Protein AF-K6TQU5-F1 (afdb_monomer)

Structure (mmCIF, N/CA/C/O backbone):
data_AF-K6TQU5-F1
#
_entry.id   AF-K6TQU5-F1
#
loop_
_atom_site.group_PDB
_atom_site.id
_atom_site.type_symbol
_atom_site.label_atom_id
_atom_site.label_alt_id
_atom_site.label_comp_id
_atom_site.label_asym_id
_atom_site.label_entity_id
_atom_site.label_seq_id
_atom_site.pdbx_PDB_ins_code
_atom_site.Cartn_x
_atom_site.Cartn_y
_atom_site.Cartn_z
_atom_site.occupancy
_atom_site.B_iso_or_equiv
_atom_site.auth_seq_id
_atom_site.auth_comp_id
_atom_site.auth_asym_id
_atom_site.auth_atom_id
_atom_site.pdbx_PDB_model_num
ATOM 1 N N . MET A 1 1 ? 14.207 -22.741 67.360 1.00 35.81 1 MET A N 1
ATOM 2 C CA . MET A 1 1 ? 15.550 -22.147 67.184 1.00 35.81 1 MET A CA 1
ATOM 3 C C . MET A 1 1 ? 16.013 -22.361 65.755 1.00 35.81 1 MET A C 1
ATOM 5 O O . MET A 1 1 ? 15.675 -23.363 65.145 1.00 35.81 1 MET A O 1
ATOM 9 N N . LEU A 1 2 ? 16.717 -21.354 65.253 1.00 38.22 2 LEU A N 1
ATOM 10 C CA . LEU A 1 2 ? 17.234 -21.140 63.906 1.00 38.22 2 LEU A CA 1
ATOM 11 C C . LEU A 1 2 ? 18.063 -22.315 63.351 1.00 38.22 2 LEU A C 1
ATOM 13 O O . LEU A 1 2 ? 18.861 -22.885 64.091 1.00 38.22 2 LEU A O 1
ATOM 17 N N . LYS A 1 3 ? 17.995 -22.542 62.032 1.00 41.34 3 LYS A N 1
ATOM 18 C CA . LYS A 1 3 ? 19.181 -22.491 61.152 1.00 41.34 3 LYS A CA 1
ATOM 19 C C . LYS A 1 3 ? 18.768 -22.439 59.678 1.00 41.34 3 LYS A C 1
ATOM 21 O O . LYS A 1 3 ? 18.369 -23.431 59.083 1.00 41.34 3 LYS A O 1
ATOM 26 N N . LYS A 1 4 ? 18.897 -21.241 59.098 1.00 51.94 4 LYS A N 1
ATOM 27 C CA . LYS A 1 4 ? 19.097 -21.062 57.659 1.00 51.94 4 LYS A CA 1
ATOM 28 C C . LYS A 1 4 ? 20.462 -21.659 57.316 1.00 51.94 4 LYS A C 1
ATOM 30 O O . LYS A 1 4 ? 21.438 -21.305 57.973 1.00 51.94 4 LYS A O 1
ATOM 35 N N . VAL A 1 5 ? 20.540 -22.487 56.279 1.00 57.25 5 VAL A N 1
ATOM 36 C CA . VAL A 1 5 ? 21.792 -22.685 55.545 1.00 57.25 5 VAL A CA 1
ATOM 37 C C . VAL A 1 5 ? 21.513 -22.393 54.081 1.00 57.25 5 VAL A C 1
ATOM 39 O O . VAL A 1 5 ? 20.810 -23.117 53.385 1.00 57.25 5 VAL A O 1
ATOM 42 N N . LEU A 1 6 ? 22.045 -21.242 53.693 1.00 49.44 6 LEU A N 1
ATOM 43 C CA . LEU A 1 6 ? 22.300 -20.774 52.348 1.00 49.44 6 LEU A CA 1
ATOM 44 C C . LEU A 1 6 ? 23.280 -21.754 51.683 1.00 49.44 6 LEU A C 1
ATOM 46 O O . LEU A 1 6 ? 24.405 -21.881 52.160 1.00 49.44 6 LEU A O 1
ATOM 50 N N . PHE A 1 7 ? 22.885 -22.420 50.599 1.00 49.53 7 PHE A N 1
ATOM 51 C CA . PHE A 1 7 ? 23.847 -22.993 49.657 1.00 49.53 7 PHE A CA 1
ATOM 52 C C . PHE A 1 7 ? 23.614 -22.387 48.279 1.00 49.53 7 PHE A C 1
ATOM 54 O O . PHE A 1 7 ? 22.686 -22.724 47.549 1.00 49.53 7 PHE A O 1
ATOM 61 N N . LEU A 1 8 ? 24.481 -21.421 47.996 1.00 50.59 8 LEU A N 1
ATOM 62 C CA . LEU A 1 8 ? 24.786 -20.880 46.689 1.00 50.59 8 LEU A CA 1
ATOM 63 C C . LEU A 1 8 ? 25.532 -21.975 45.909 1.00 50.59 8 LEU A C 1
ATOM 65 O O . LEU A 1 8 ? 26.591 -22.423 46.341 1.00 50.59 8 LEU A O 1
ATOM 69 N N . GLY A 1 9 ? 24.976 -22.413 44.786 1.00 47.38 9 GLY A N 1
ATOM 70 C CA . GLY A 1 9 ? 25.606 -23.390 43.904 1.00 47.38 9 GLY A CA 1
ATOM 71 C C . GLY A 1 9 ? 25.019 -23.276 42.507 1.00 47.38 9 GLY A C 1
ATOM 72 O O . GLY A 1 9 ? 23.981 -23.857 42.217 1.00 47.38 9 GLY A O 1
ATOM 73 N N . ALA A 1 10 ? 25.662 -22.480 41.657 1.00 51.16 10 ALA A N 1
ATOM 74 C CA . ALA A 1 10 ? 25.353 -22.416 40.238 1.00 51.16 10 ALA A CA 1
ATOM 75 C C . ALA A 1 10 ? 25.964 -23.632 39.531 1.00 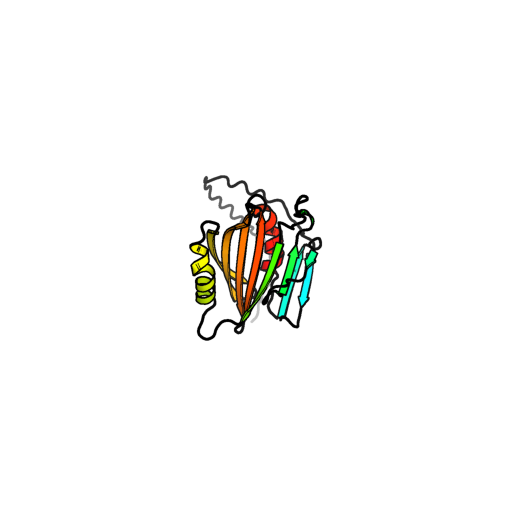51.16 10 ALA A C 1
ATOM 77 O O . ALA A 1 10 ? 27.185 -23.749 39.520 1.00 51.16 10 ALA A O 1
ATOM 78 N N . ILE A 1 11 ? 25.143 -24.484 38.906 1.00 53.56 11 ILE A N 1
ATOM 79 C CA . ILE A 1 11 ? 25.552 -25.364 37.801 1.00 53.56 11 ILE A CA 1
ATOM 80 C C . ILE A 1 11 ? 24.456 -25.346 36.726 1.00 53.56 11 ILE A C 1
ATOM 82 O O . ILE A 1 11 ? 23.277 -25.572 36.983 1.00 53.56 11 ILE A O 1
ATOM 86 N N . ILE A 1 12 ? 24.914 -25.025 35.520 1.00 53.88 12 ILE A N 1
ATOM 87 C CA . ILE A 1 12 ? 24.219 -24.918 34.239 1.00 53.88 12 ILE A CA 1
ATOM 88 C C . ILE A 1 12 ? 23.777 -26.302 33.749 1.00 53.88 12 ILE A C 1
ATOM 90 O O . ILE A 1 12 ? 24.582 -27.230 33.740 1.00 53.88 12 ILE A O 1
ATOM 94 N N . VAL A 1 13 ? 22.550 -26.410 33.229 1.00 47.44 13 VAL A N 1
ATOM 95 C CA . VAL A 1 13 ? 22.182 -27.469 32.278 1.00 47.44 13 VAL A CA 1
ATOM 96 C C . VAL A 1 13 ? 21.587 -26.814 31.039 1.00 47.44 13 VAL A C 1
ATOM 98 O O . VAL A 1 13 ? 20.473 -26.298 31.043 1.00 47.44 13 VAL A O 1
ATOM 101 N N . ILE A 1 14 ? 22.390 -26.821 29.980 1.00 46.16 14 ILE A N 1
ATOM 102 C CA . ILE A 1 14 ? 21.968 -26.597 28.603 1.00 46.16 14 ILE A CA 1
ATOM 103 C C . ILE A 1 14 ? 21.068 -27.772 28.217 1.00 46.16 14 ILE A C 1
ATOM 105 O O . ILE A 1 14 ? 21.505 -28.920 28.277 1.00 46.16 14 ILE A O 1
ATOM 109 N N . VAL A 1 15 ? 19.845 -27.493 27.770 1.00 55.34 15 VAL A N 1
ATOM 110 C CA . VAL A 1 15 ? 19.079 -28.452 26.970 1.00 55.34 15 VAL A CA 1
ATOM 111 C C . VAL A 1 15 ? 18.994 -27.886 25.563 1.00 55.34 15 VAL A C 1
ATOM 113 O O . VAL A 1 15 ? 18.251 -26.945 25.292 1.00 55.34 15 VAL A O 1
ATOM 116 N N . VAL A 1 16 ? 19.819 -28.441 24.678 1.00 54.78 16 VAL A N 1
ATOM 117 C CA . VAL A 1 16 ? 19.688 -28.255 23.236 1.00 54.78 16 VAL A CA 1
ATOM 118 C C . VAL A 1 16 ? 18.541 -29.157 22.799 1.00 54.78 16 VAL A C 1
ATOM 120 O O . VAL A 1 16 ? 18.676 -30.377 22.835 1.00 54.78 16 VAL A O 1
ATOM 123 N N . PHE A 1 17 ? 17.416 -28.584 22.380 1.00 44.06 17 PHE A N 1
ATOM 124 C CA . PHE A 1 17 ? 16.472 -29.333 21.559 1.00 44.06 17 PHE A CA 1
ATOM 125 C C . PHE A 1 17 ? 16.900 -29.178 20.101 1.00 44.06 17 PHE A C 1
ATOM 127 O O . PHE A 1 17 ? 16.501 -28.247 19.408 1.00 44.06 17 PHE A O 1
ATOM 134 N N . LEU A 1 18 ? 17.753 -30.100 19.648 1.00 51.78 18 LEU A N 1
ATOM 135 C CA . LEU A 1 18 ? 17.794 -30.466 18.238 1.00 51.78 18 LEU A CA 1
ATOM 136 C C . LEU A 1 18 ? 16.577 -31.356 17.981 1.00 51.78 18 LEU A C 1
ATOM 138 O O . LEU A 1 18 ? 16.639 -32.569 18.155 1.00 51.78 18 LEU A O 1
ATOM 142 N N . SER A 1 19 ? 15.473 -30.738 17.580 1.00 52.56 19 SER A N 1
ATOM 143 C CA . SER A 1 19 ? 14.359 -31.443 16.951 1.00 52.56 19 SER A CA 1
ATOM 144 C C . SER A 1 19 ? 14.373 -31.071 15.478 1.00 52.56 19 SER A C 1
ATOM 146 O O . SER A 1 19 ? 13.781 -30.077 15.064 1.00 52.56 19 SER A O 1
ATOM 148 N N . GLY A 1 20 ? 15.112 -31.855 14.697 1.00 50.59 20 GLY A N 1
ATOM 149 C CA . GLY A 1 20 ? 14.897 -31.912 13.263 1.00 50.59 20 GLY A CA 1
ATOM 150 C C . GLY A 1 20 ? 13.554 -32.582 12.991 1.00 50.59 20 GLY A C 1
ATOM 151 O O . GLY A 1 20 ? 13.353 -33.728 13.383 1.00 50.59 20 GLY A O 1
ATOM 152 N N . CYS A 1 21 ? 12.670 -31.881 12.289 1.00 47.97 21 CYS A N 1
ATOM 153 C CA . CYS A 1 21 ? 11.740 -32.529 11.377 1.00 47.97 21 CYS A CA 1
ATOM 154 C C . CYS A 1 21 ? 12.304 -32.327 9.973 1.00 47.97 21 CYS A C 1
ATOM 156 O O . CYS A 1 21 ? 12.434 -31.203 9.490 1.00 47.97 21 CYS A O 1
ATOM 158 N N . THR A 1 22 ? 12.706 -33.427 9.349 1.00 53.91 22 THR A N 1
ATOM 159 C CA . THR A 1 22 ? 12.940 -33.501 7.913 1.00 53.91 22 THR A CA 1
ATOM 160 C C . THR A 1 22 ? 11.581 -33.527 7.228 1.00 53.91 22 THR A C 1
ATOM 162 O O . THR A 1 22 ? 10.946 -34.576 7.215 1.00 53.91 22 THR A O 1
ATOM 165 N N . ASP A 1 23 ? 11.161 -32.410 6.641 1.00 40.53 23 ASP A N 1
ATOM 166 C CA . ASP A 1 23 ? 10.123 -32.427 5.614 1.00 40.53 23 ASP A CA 1
ATOM 167 C C . ASP A 1 23 ? 10.732 -31.994 4.287 1.00 40.53 23 ASP A C 1
ATOM 169 O O . ASP A 1 23 ? 11.144 -30.856 4.062 1.00 40.53 23 ASP A O 1
ATOM 173 N N . ASN A 1 24 ? 10.837 -32.989 3.414 1.00 52.19 24 ASN A N 1
ATOM 174 C CA . ASN A 1 24 ? 11.238 -32.853 2.034 1.00 52.19 24 ASN A CA 1
ATOM 175 C C . ASN A 1 24 ? 9.995 -32.402 1.252 1.00 52.19 24 ASN A C 1
ATOM 177 O O . ASN A 1 24 ? 9.212 -33.232 0.795 1.00 52.19 24 ASN A O 1
ATOM 181 N N . SER A 1 25 ? 9.785 -31.095 1.104 1.00 35.81 25 SER A N 1
ATOM 182 C CA . SER A 1 25 ? 8.774 -30.575 0.178 1.00 35.81 25 SER A CA 1
ATOM 183 C C . SER A 1 25 ? 9.146 -29.189 -0.344 1.00 35.81 25 SER A C 1
ATOM 185 O O . SER A 1 25 ? 9.103 -28.207 0.386 1.00 35.81 25 SER A O 1
ATOM 187 N N . ILE A 1 26 ? 9.464 -29.170 -1.643 1.00 35.47 26 ILE A N 1
ATOM 188 C CA . ILE A 1 26 ? 9.563 -28.026 -2.559 1.00 35.47 26 ILE A CA 1
ATOM 189 C C . ILE A 1 26 ? 10.583 -26.956 -2.142 1.00 35.47 26 ILE A C 1
ATOM 191 O O . ILE A 1 26 ? 10.320 -26.086 -1.317 1.00 35.47 26 ILE A O 1
ATOM 195 N N . GLN A 1 27 ? 11.740 -26.969 -2.817 1.00 37.53 27 GLN A N 1
ATOM 196 C CA . GLN A 1 27 ? 12.626 -25.809 -2.893 1.00 37.53 27 GLN A CA 1
ATOM 197 C C . GLN A 1 27 ? 11.873 -24.633 -3.528 1.00 37.53 27 GLN A C 1
ATOM 199 O O . GLN A 1 27 ? 11.872 -24.449 -4.742 1.00 37.53 27 GLN A O 1
ATOM 204 N N . ILE A 1 28 ? 11.248 -23.812 -2.692 1.00 37.59 28 ILE A N 1
ATOM 205 C CA . ILE A 1 28 ? 11.128 -22.391 -2.978 1.00 37.59 28 ILE A CA 1
ATOM 206 C C . ILE A 1 28 ? 12.507 -21.839 -2.642 1.00 37.59 28 ILE A C 1
ATOM 208 O O . ILE A 1 28 ? 12.899 -21.795 -1.475 1.00 37.59 28 ILE A O 1
ATOM 212 N N . SER A 1 29 ? 13.286 -21.497 -3.665 1.00 31.31 29 SER A N 1
ATOM 213 C CA . SER A 1 29 ? 14.504 -20.716 -3.491 1.00 31.31 29 SER A CA 1
ATOM 214 C C . SER A 1 29 ? 14.108 -19.372 -2.885 1.00 31.31 29 SER A C 1
ATOM 216 O O . SER A 1 29 ? 13.781 -18.421 -3.594 1.00 31.31 29 SER A O 1
ATOM 218 N N . ASN A 1 30 ? 14.103 -19.308 -1.557 1.00 37.16 30 ASN A N 1
ATOM 219 C CA . ASN A 1 30 ? 14.201 -18.059 -0.836 1.00 37.16 30 ASN A CA 1
ATOM 220 C C . ASN A 1 30 ? 15.591 -17.508 -1.154 1.00 37.16 30 ASN A C 1
ATOM 222 O O . ASN A 1 30 ? 16.552 -17.774 -0.435 1.00 37.16 30 ASN A O 1
ATOM 226 N N . GLU A 1 31 ? 15.708 -16.731 -2.230 1.00 35.62 31 GLU A N 1
ATOM 227 C CA . GLU A 1 31 ? 16.685 -15.650 -2.235 1.00 35.62 31 GLU A CA 1
ATOM 228 C C . GLU A 1 31 ? 16.263 -14.673 -1.134 1.00 35.62 31 GLU A C 1
ATOM 230 O O . GLU A 1 31 ? 15.631 -13.643 -1.357 1.00 35.62 31 GLU A O 1
ATOM 235 N N . SER A 1 32 ? 16.602 -15.026 0.104 1.00 38.66 32 SER A N 1
ATOM 236 C CA . SER A 1 32 ? 16.778 -14.066 1.173 1.00 38.66 32 SER A CA 1
ATOM 237 C C . SER A 1 32 ? 18.003 -13.241 0.800 1.00 38.66 32 SER A C 1
ATOM 239 O O . SER A 1 32 ? 19.120 -13.509 1.246 1.00 38.66 32 SER A O 1
ATOM 241 N N . THR A 1 33 ? 17.821 -12.238 -0.058 1.00 38.53 33 THR A N 1
ATOM 242 C CA . THR A 1 33 ? 18.760 -11.124 -0.085 1.00 38.53 33 THR A CA 1
ATOM 243 C C . THR A 1 33 ? 18.768 -10.570 1.333 1.00 38.53 33 THR A C 1
ATOM 245 O O . THR A 1 33 ? 17.751 -10.052 1.797 1.00 38.53 33 THR A O 1
ATOM 248 N N . ASN A 1 34 ? 19.878 -10.754 2.045 1.00 40.66 34 ASN A N 1
ATOM 249 C C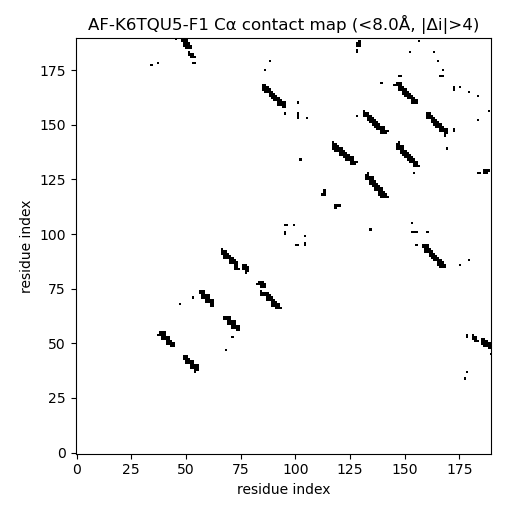A . ASN A 1 34 ? 20.135 -10.154 3.347 1.00 40.66 34 ASN A CA 1
ATOM 250 C C . ASN A 1 34 ? 20.024 -8.622 3.225 1.00 40.66 34 ASN A C 1
ATOM 252 O O . ASN A 1 34 ? 21.020 -7.936 3.030 1.00 40.66 34 ASN A O 1
ATOM 256 N N . LEU A 1 35 ? 18.813 -8.070 3.325 1.00 49.56 35 LEU A N 1
ATOM 257 C CA . LEU A 1 35 ? 18.571 -6.636 3.486 1.00 49.56 35 LEU A CA 1
ATOM 258 C C . LEU A 1 35 ? 18.693 -6.296 4.971 1.00 49.56 35 LEU A C 1
ATOM 260 O O . LEU A 1 35 ? 17.752 -5.851 5.623 1.00 49.56 35 LEU A O 1
ATOM 264 N N . THR A 1 36 ? 19.867 -6.559 5.534 1.00 50.41 36 THR A N 1
ATOM 265 C CA . THR A 1 36 ? 20.225 -6.051 6.853 1.00 50.41 36 THR A CA 1
ATOM 266 C C . THR A 1 36 ? 20.504 -4.557 6.701 1.00 50.41 36 THR A C 1
ATOM 268 O O . THR A 1 36 ? 21.5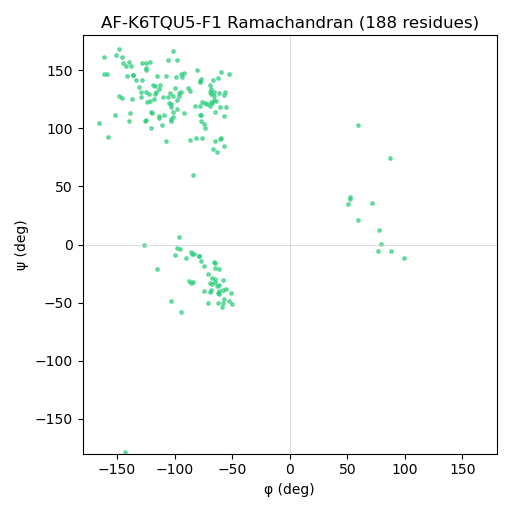75 -4.170 6.241 1.00 50.41 36 THR A O 1
ATOM 271 N N . ASN A 1 37 ? 19.503 -3.757 7.086 1.00 73.94 37 ASN A N 1
ATOM 272 C CA . ASN A 1 37 ? 19.467 -2.292 7.200 1.00 73.94 37 ASN A CA 1
ATOM 273 C C . ASN A 1 37 ? 19.090 -1.524 5.919 1.00 73.94 37 ASN A C 1
ATOM 275 O O . ASN A 1 37 ? 19.916 -0.847 5.314 1.00 73.94 37 ASN A O 1
ATOM 279 N N . ILE A 1 38 ? 17.802 -1.555 5.547 1.00 91.00 38 ILE A N 1
ATOM 280 C CA . ILE A 1 38 ? 17.231 -0.496 4.698 1.00 91.00 38 ILE A CA 1
ATOM 281 C C . ILE A 1 38 ? 17.282 0.804 5.510 1.00 91.00 38 ILE A C 1
ATOM 283 O O . ILE A 1 38 ? 16.598 0.912 6.526 1.00 91.00 38 ILE A O 1
ATOM 287 N N . THR A 1 39 ? 18.085 1.783 5.087 1.00 95.88 39 THR A N 1
ATOM 288 C CA . THR A 1 39 ? 18.072 3.116 5.702 1.00 95.88 39 THR A CA 1
ATOM 289 C C . THR A 1 39 ? 16.757 3.810 5.378 1.00 95.88 39 THR A C 1
ATOM 291 O O . THR A 1 39 ? 16.303 3.797 4.230 1.00 95.88 39 THR A O 1
ATOM 294 N N . THR A 1 40 ? 16.131 4.411 6.386 1.00 97.81 40 THR A N 1
ATOM 295 C CA . THR A 1 40 ? 14.790 4.983 6.257 1.00 97.81 40 THR A CA 1
ATOM 296 C C . THR A 1 40 ? 14.737 6.442 6.666 1.00 97.81 40 THR A C 1
ATOM 298 O O . THR A 1 40 ? 15.423 6.858 7.597 1.00 97.81 40 THR A O 1
ATOM 301 N N . LYS A 1 41 ? 13.821 7.182 6.047 1.00 97.50 41 LYS A N 1
ATOM 302 C CA . LYS A 1 41 ? 13.318 8.468 6.535 1.00 97.50 41 LYS A CA 1
ATOM 303 C C . LYS A 1 41 ? 11.914 8.289 7.100 1.00 97.50 41 LYS A C 1
ATOM 305 O O . LYS A 1 41 ? 11.212 7.349 6.736 1.00 97.50 41 LYS A O 1
ATOM 310 N N . THR A 1 42 ? 11.494 9.210 7.960 1.00 98.06 42 THR A N 1
ATOM 311 C CA . THR A 1 42 ? 10.138 9.226 8.517 1.00 98.06 42 THR A CA 1
ATOM 312 C C . THR A 1 42 ? 9.292 10.269 7.801 1.00 98.06 42 THR A C 1
ATOM 314 O O . THR A 1 42 ? 9.675 11.433 7.688 1.00 98.06 42 THR A O 1
ATOM 317 N N . TYR A 1 43 ? 8.127 9.850 7.324 1.00 97.75 43 TYR A N 1
ATOM 318 C CA . TYR A 1 43 ? 7.026 10.734 6.983 1.00 97.75 43 TYR A CA 1
ATOM 319 C C . TYR A 1 43 ? 6.167 10.945 8.232 1.00 97.75 43 TYR A C 1
ATOM 321 O O . TYR A 1 43 ? 5.834 9.992 8.942 1.00 97.75 43 TYR A O 1
ATOM 329 N N . SER A 1 44 ? 5.795 12.190 8.506 1.00 96.56 44 SER A N 1
ATOM 330 C CA . SER A 1 44 ? 4.855 12.531 9.572 1.00 96.56 44 SER A CA 1
ATOM 331 C C . SER A 1 44 ? 4.026 13.721 9.127 1.00 96.56 44 SER A C 1
ATOM 333 O O . SER A 1 44 ? 4.580 14.756 8.759 1.00 96.56 44 SER A O 1
ATOM 335 N N . ASN A 1 45 ? 2.707 13.580 9.173 1.00 92.75 45 ASN A N 1
ATOM 336 C CA . ASN A 1 45 ? 1.783 14.660 8.870 1.00 92.75 45 ASN A CA 1
ATOM 337 C C . ASN A 1 45 ? 0.624 14.618 9.872 1.00 92.75 45 ASN A C 1
ATOM 339 O O . ASN A 1 45 ? -0.242 13.743 9.808 1.00 92.75 45 ASN A O 1
ATOM 343 N N . ALA A 1 46 ? 0.647 15.569 10.807 1.00 88.81 46 ALA A N 1
ATOM 344 C CA . ALA A 1 46 ? -0.320 15.660 11.896 1.00 88.81 46 ALA A CA 1
ATOM 345 C C . ALA A 1 46 ? -1.726 16.040 11.401 1.00 88.81 46 ALA A C 1
ATOM 347 O O . ALA A 1 46 ? -2.707 15.530 11.929 1.00 88.81 46 ALA A O 1
ATOM 348 N N . ASP A 1 47 ? -1.837 16.851 10.343 1.00 86.88 47 ASP A N 1
ATOM 349 C CA . ASP A 1 47 ? -3.132 17.286 9.795 1.00 86.88 47 ASP A CA 1
ATOM 350 C C . ASP A 1 47 ? -3.911 16.124 9.163 1.00 86.88 47 ASP A C 1
ATOM 352 O O . ASP A 1 47 ? -5.144 16.118 9.109 1.00 86.88 47 ASP A O 1
ATOM 356 N N . VAL A 1 48 ? -3.195 15.115 8.660 1.00 86.62 48 VAL A N 1
ATOM 357 C CA . VAL A 1 48 ? -3.802 13.892 8.114 1.00 86.62 48 VAL A CA 1
ATOM 358 C C . VAL A 1 48 ? -3.788 12.715 9.088 1.00 86.62 48 VAL A C 1
ATOM 360 O O . VAL A 1 48 ? -4.446 11.716 8.789 1.00 86.62 48 VAL A O 1
ATOM 363 N N . GLY A 1 49 ? -3.093 12.848 10.221 1.00 90.44 49 GLY A N 1
ATOM 364 C CA . GLY A 1 49 ? -3.040 11.870 11.305 1.00 90.44 49 GLY A CA 1
ATOM 365 C C . GLY A 1 49 ? -2.254 10.604 10.970 1.00 90.44 49 GLY A C 1
ATOM 366 O O . GLY A 1 49 ? -2.671 9.521 11.365 1.00 90.44 49 GLY A O 1
ATOM 367 N N . VAL A 1 50 ? -1.160 10.689 10.200 1.00 95.31 50 VAL A N 1
ATOM 368 C CA . VAL A 1 50 ? -0.362 9.495 9.851 1.00 95.31 50 VAL A CA 1
ATOM 369 C C . VAL A 1 50 ? 1.141 9.713 9.969 1.00 95.31 50 VAL A C 1
ATOM 371 O O . VAL A 1 50 ? 1.674 10.783 9.658 1.00 95.31 50 VAL A O 1
ATOM 374 N N . THR A 1 51 ? 1.842 8.652 10.362 1.00 98.06 51 THR A N 1
ATOM 375 C CA . THR A 1 51 ? 3.304 8.570 10.309 1.00 98.06 51 THR A CA 1
ATOM 376 C C . THR A 1 51 ? 3.759 7.179 9.884 1.00 98.06 51 THR A C 1
ATOM 378 O O . THR A 1 51 ? 3.109 6.184 10.195 1.00 98.06 51 THR A O 1
ATOM 381 N N . PHE A 1 52 ? 4.858 7.114 9.137 1.00 98.12 52 PHE A N 1
ATOM 382 C CA . PHE A 1 52 ? 5.491 5.871 8.705 1.00 98.12 52 PHE A CA 1
ATOM 383 C C . PHE A 1 52 ? 6.934 6.130 8.276 1.00 98.12 52 PHE A C 1
ATOM 385 O O . PHE A 1 52 ? 7.321 7.254 7.951 1.00 98.12 52 PHE A O 1
ATOM 392 N N . ASN A 1 53 ? 7.729 5.073 8.230 1.00 98.44 53 ASN A N 1
ATOM 393 C CA . ASN A 1 53 ? 9.060 5.077 7.649 1.00 98.44 53 ASN A CA 1
ATOM 394 C C . ASN A 1 53 ? 8.999 4.667 6.178 1.00 98.44 53 ASN A C 1
ATOM 396 O O . ASN A 1 53 ? 8.190 3.833 5.787 1.00 98.44 53 ASN A O 1
ATOM 400 N N . TYR A 1 54 ? 9.885 5.220 5.363 1.00 98.19 54 TYR A N 1
ATOM 401 C CA . TYR A 1 54 ? 10.049 4.852 3.960 1.00 98.19 54 TYR A CA 1
ATOM 402 C C . TYR A 1 54 ? 11.540 4.806 3.600 1.00 98.19 54 TYR A C 1
ATOM 404 O O . TYR A 1 54 ? 12.346 5.435 4.297 1.00 98.19 54 TYR A O 1
ATOM 412 N N . PRO A 1 55 ? 11.940 4.062 2.552 1.00 97.56 55 PRO A N 1
ATOM 413 C CA . PRO A 1 55 ? 13.340 3.984 2.142 1.00 97.56 55 PRO A CA 1
ATOM 414 C C . PRO A 1 55 ? 13.915 5.376 1.863 1.00 97.56 55 PRO A C 1
ATOM 416 O O . PRO A 1 55 ? 13.307 6.177 1.159 1.00 97.56 55 PRO A O 1
ATOM 419 N N . GLU A 1 56 ? 15.088 5.679 2.419 1.00 96.56 56 GLU A N 1
ATOM 420 C CA . GLU A 1 56 ? 15.671 7.028 2.398 1.00 96.56 56 GLU A CA 1
ATOM 421 C C . GLU A 1 56 ? 15.883 7.591 0.980 1.00 96.56 56 GLU A C 1
ATOM 423 O O . GLU A 1 56 ? 15.829 8.813 0.776 1.00 96.56 56 GLU A O 1
ATOM 428 N N . ASN A 1 57 ? 16.141 6.703 0.021 1.00 95.69 57 ASN A N 1
ATOM 429 C CA . ASN A 1 57 ? 16.387 7.020 -1.380 1.00 95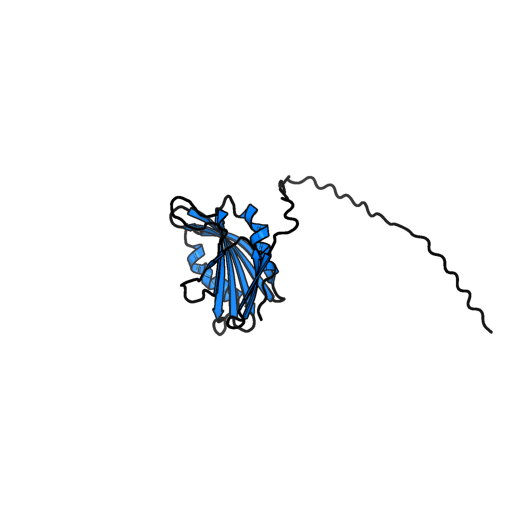.69 57 ASN A CA 1
ATOM 430 C C . ASN A 1 57 ? 15.104 7.165 -2.212 1.00 95.69 57 ASN A C 1
ATOM 432 O O . ASN A 1 57 ? 15.195 7.560 -3.372 1.00 95.69 57 ASN A O 1
ATOM 436 N N . TRP A 1 58 ? 13.931 6.833 -1.666 1.00 97.81 58 TRP A N 1
ATOM 437 C CA . TRP A 1 58 ? 12.664 7.019 -2.366 1.00 97.81 58 TRP A CA 1
ATOM 438 C C . TRP A 1 58 ? 12.183 8.469 -2.262 1.00 97.81 58 TRP A C 1
ATOM 440 O O . TRP A 1 58 ? 12.459 9.177 -1.292 1.00 97.81 58 TRP A O 1
ATOM 450 N N . ILE A 1 59 ? 11.459 8.918 -3.284 1.00 97.25 59 ILE A N 1
ATOM 451 C CA . ILE A 1 59 ? 11.043 10.314 -3.442 1.00 97.25 59 ILE A CA 1
ATOM 452 C C . ILE A 1 59 ? 9.563 10.451 -3.091 1.00 97.25 59 ILE A C 1
ATOM 454 O O . ILE A 1 59 ? 8.731 9.704 -3.605 1.00 97.25 59 ILE A O 1
ATOM 458 N N . LEU A 1 60 ? 9.238 11.430 -2.243 1.00 96.88 60 LEU A N 1
ATOM 459 C CA . LEU A 1 60 ? 7.858 11.823 -1.963 1.00 96.88 60 LEU A CA 1
ATOM 460 C C . LEU A 1 60 ? 7.303 12.686 -3.101 1.00 96.88 60 LEU A C 1
ATOM 462 O O . LEU A 1 60 ? 7.987 13.577 -3.604 1.00 96.88 60 LEU A O 1
ATOM 466 N N . PHE A 1 61 ? 6.041 12.478 -3.457 1.00 94.56 61 PHE A N 1
ATOM 467 C CA . PHE A 1 61 ? 5.312 13.314 -4.403 1.00 94.56 61 PHE A CA 1
ATOM 468 C C . PHE A 1 61 ? 3.853 13.494 -3.981 1.00 94.56 61 PHE A C 1
ATOM 470 O O . PHE A 1 61 ? 3.265 12.659 -3.291 1.00 94.56 61 PHE A O 1
ATOM 477 N N . ASN A 1 62 ? 3.262 14.610 -4.402 1.00 91.06 62 ASN A N 1
ATOM 478 C CA . ASN A 1 62 ? 1.865 14.910 -4.115 1.00 91.06 62 ASN A CA 1
ATOM 479 C C . ASN A 1 62 ? 0.946 14.112 -5.042 1.00 91.06 62 ASN A C 1
ATOM 481 O O . ASN A 1 62 ? 1.200 13.998 -6.241 1.00 91.06 62 ASN A O 1
ATOM 485 N N . ILE A 1 63 ? -0.154 13.611 -4.489 1.00 89.88 63 ILE A N 1
ATOM 486 C CA . ILE A 1 63 ? -1.211 12.943 -5.247 1.00 89.88 63 ILE A CA 1
ATOM 487 C C . ILE A 1 63 ? -2.299 13.971 -5.550 1.00 89.88 63 ILE A C 1
ATOM 489 O O . ILE A 1 63 ? -2.792 14.641 -4.649 1.00 89.88 63 ILE A O 1
ATOM 493 N N . THR A 1 64 ? -2.683 14.102 -6.817 1.00 78.25 64 THR A N 1
ATOM 494 C CA . THR A 1 64 ? -3.694 15.078 -7.267 1.00 78.25 64 THR A CA 1
ATOM 495 C C . THR A 1 64 ? -5.137 14.589 -7.095 1.00 78.25 64 THR A C 1
ATOM 497 O O . THR A 1 64 ? -6.077 15.358 -7.286 1.00 78.25 64 THR A O 1
ATOM 500 N N . GLY A 1 65 ? -5.333 13.320 -6.727 1.00 76.94 65 GLY A N 1
ATOM 501 C CA . GLY A 1 65 ? -6.648 12.716 -6.521 1.00 76.94 65 GLY A CA 1
ATOM 502 C C . GLY A 1 65 ? -7.306 13.105 -5.194 1.00 76.94 65 GLY A C 1
ATOM 503 O O . GLY A 1 65 ? -6.654 13.169 -4.151 1.00 76.94 65 GLY A O 1
ATOM 504 N N . LYS A 1 66 ? -8.633 13.285 -5.225 1.00 71.00 66 LYS A N 1
ATOM 505 C CA . LYS A 1 66 ? -9.492 13.363 -4.033 1.00 71.00 66 LYS A CA 1
ATOM 506 C C . LYS A 1 66 ? -9.253 12.081 -3.229 1.00 71.00 66 LYS A C 1
ATOM 508 O O . LYS A 1 66 ? -9.475 11.015 -3.784 1.00 71.00 66 LYS A O 1
ATOM 513 N N . ASN A 1 67 ? -8.764 12.190 -1.992 1.00 90.06 67 ASN A N 1
ATOM 514 C CA . ASN A 1 67 ? -8.374 11.102 -1.065 1.00 90.06 67 ASN A CA 1
ATOM 515 C C . ASN A 1 67 ? -6.870 10.789 -0.996 1.00 90.06 67 ASN A C 1
ATOM 517 O O . ASN A 1 67 ? -6.458 10.082 -0.078 1.00 90.06 67 ASN A O 1
ATOM 521 N N . GLY A 1 68 ? -6.036 11.314 -1.897 1.00 93.06 68 GLY A N 1
ATOM 522 C CA . GLY A 1 68 ? -4.588 11.122 -1.821 1.00 93.06 68 GLY A CA 1
ATOM 523 C C . GLY A 1 68 ? -3.964 11.863 -0.636 1.00 93.06 68 GLY A C 1
ATOM 524 O O . GLY A 1 68 ? -4.218 13.049 -0.446 1.00 93.06 68 GLY A O 1
ATOM 525 N N . ILE A 1 69 ? -3.132 11.173 0.149 1.00 95.25 69 ILE A N 1
ATOM 526 C CA . ILE A 1 69 ? -2.296 11.792 1.189 1.00 95.25 69 ILE A CA 1
ATOM 527 C C . ILE A 1 69 ? -0.909 12.081 0.620 1.00 95.25 69 ILE A C 1
ATOM 529 O O . ILE A 1 69 ? -0.450 13.220 0.637 1.00 95.25 69 ILE A O 1
ATOM 533 N N . VAL A 1 70 ? -0.228 11.042 0.135 1.00 97.00 70 VAL A N 1
ATOM 534 C CA . VAL A 1 70 ? 1.151 11.129 -0.355 1.00 97.00 70 VAL A CA 1
ATOM 535 C C . VAL A 1 70 ? 1.475 9.933 -1.245 1.00 97.00 70 VAL A C 1
ATOM 537 O O . VAL A 1 70 ? 0.964 8.832 -1.031 1.00 97.00 70 VAL A O 1
ATOM 540 N N . GLY A 1 71 ? 2.318 10.160 -2.247 1.00 97.25 71 GLY A N 1
ATOM 541 C CA . GLY A 1 71 ? 2.969 9.125 -3.034 1.00 97.25 71 GLY A CA 1
ATOM 542 C C . GLY A 1 71 ? 4.447 9.030 -2.680 1.00 97.25 71 GLY A C 1
ATOM 543 O O . GLY A 1 71 ? 5.086 10.037 -2.380 1.00 97.25 71 GLY A O 1
ATOM 544 N N . ILE A 1 72 ? 4.991 7.821 -2.715 1.00 97.88 72 ILE A N 1
ATOM 545 C CA . ILE A 1 72 ? 6.406 7.532 -2.507 1.00 97.88 72 ILE A CA 1
ATOM 546 C C . ILE A 1 72 ? 6.872 6.653 -3.668 1.00 97.88 72 ILE A C 1
ATOM 548 O O . ILE A 1 72 ? 6.236 5.643 -3.954 1.00 97.88 72 ILE A O 1
ATOM 552 N N . GLY A 1 73 ? 7.941 7.029 -4.365 1.00 97.38 73 GLY A N 1
ATOM 553 C CA . GLY A 1 73 ? 8.407 6.315 -5.557 1.00 97.38 73 GLY A CA 1
ATOM 554 C C . GLY A 1 73 ? 9.885 5.958 -5.508 1.00 97.38 73 GLY A C 1
ATOM 555 O O . GLY A 1 73 ? 10.699 6.770 -5.066 1.00 97.38 73 GLY A O 1
ATOM 556 N N . ASP A 1 74 ? 10.233 4.771 -6.007 1.00 97.69 74 ASP A N 1
ATOM 557 C CA . ASP A 1 74 ? 11.628 4.375 -6.207 1.00 97.69 74 ASP A CA 1
ATOM 558 C C . ASP A 1 74 ? 12.189 5.045 -7.472 1.00 97.69 74 ASP A C 1
ATOM 560 O O . ASP A 1 74 ? 11.793 4.660 -8.581 1.00 97.69 74 ASP A O 1
ATOM 564 N N . PRO A 1 75 ? 13.133 5.998 -7.364 1.00 95.88 75 PRO A N 1
ATOM 565 C CA . PRO A 1 75 ? 13.714 6.648 -8.536 1.00 95.88 75 PRO A CA 1
ATOM 566 C C . PRO A 1 75 ? 14.449 5.676 -9.471 1.00 95.88 75 PRO A C 1
ATOM 568 O O . PRO A 1 75 ? 14.606 5.974 -10.653 1.00 95.88 75 PRO A O 1
ATOM 571 N N . ASN A 1 76 ? 14.867 4.501 -8.989 1.00 95.06 76 ASN A N 1
ATOM 572 C CA . ASN A 1 76 ? 15.522 3.492 -9.824 1.00 95.06 76 ASN A CA 1
ATOM 573 C C . ASN A 1 76 ? 14.535 2.681 -10.677 1.00 95.06 76 ASN A C 1
ATOM 575 O O . ASN A 1 76 ? 14.959 1.939 -11.561 1.00 95.06 76 ASN A O 1
ATOM 579 N N . SER A 1 77 ? 13.230 2.826 -10.433 1.00 95.50 77 SER A N 1
ATOM 580 C CA . SER A 1 77 ? 12.170 2.123 -11.164 1.00 95.50 77 SER A CA 1
ATOM 581 C C . SER A 1 77 ? 11.568 2.940 -12.315 1.00 95.50 77 SER A C 1
ATOM 583 O O . SER A 1 77 ? 10.572 2.522 -12.914 1.00 95.50 77 SER A O 1
ATOM 585 N N . VAL A 1 78 ? 12.141 4.109 -12.619 1.00 94.56 78 VAL A N 1
ATOM 586 C CA . VAL A 1 78 ? 11.675 4.986 -13.699 1.00 94.56 78 VAL A CA 1
ATOM 587 C C . VAL A 1 78 ? 11.921 4.328 -15.057 1.00 94.56 78 VAL A C 1
ATOM 589 O O . VAL A 1 78 ? 13.054 4.004 -15.422 1.00 94.56 78 VAL A O 1
ATOM 592 N N . ASP A 1 79 ? 10.852 4.149 -15.827 1.00 89.62 79 ASP A N 1
ATOM 593 C CA . ASP A 1 79 ? 10.933 3.728 -17.221 1.00 89.62 79 ASP A CA 1
ATOM 594 C C . ASP A 1 79 ? 11.471 4.881 -18.073 1.00 89.62 79 ASP A C 1
ATOM 596 O O . ASP A 1 79 ? 10.899 5.968 -18.146 1.00 89.62 79 ASP A O 1
ATOM 600 N N . LYS A 1 80 ? 12.596 4.631 -18.744 1.00 89.81 80 LYS A N 1
ATOM 601 C CA . LYS A 1 80 ? 13.311 5.625 -19.553 1.00 89.81 80 LYS A CA 1
ATOM 602 C C . LYS A 1 80 ? 12.516 6.106 -20.769 1.00 89.81 80 LYS A C 1
ATOM 604 O O . LYS A 1 80 ? 12.835 7.163 -21.303 1.00 89.81 80 LYS A O 1
ATOM 609 N N . ASN A 1 81 ? 11.520 5.347 -21.221 1.00 88.44 81 ASN A N 1
ATOM 610 C CA . ASN A 1 81 ? 10.764 5.657 -22.433 1.00 88.44 81 ASN A CA 1
ATOM 611 C C . ASN A 1 81 ? 9.598 6.616 -22.175 1.00 88.44 81 ASN A C 1
ATOM 613 O O . ASN A 1 81 ? 9.247 7.401 -23.049 1.00 88.44 81 ASN A O 1
ATOM 617 N N . ASN A 1 82 ? 8.981 6.540 -20.995 1.00 86.06 82 ASN A N 1
ATOM 618 C CA . ASN A 1 82 ? 7.783 7.317 -20.650 1.00 86.06 82 ASN A CA 1
ATOM 619 C C . ASN A 1 82 ? 7.933 8.126 -19.351 1.00 86.06 82 ASN A C 1
ATOM 621 O O . ASN A 1 82 ? 7.011 8.843 -18.975 1.00 86.06 82 ASN A O 1
ATOM 625 N N . ASN A 1 83 ? 9.089 8.032 -18.688 1.00 86.69 83 ASN A N 1
ATOM 626 C CA . ASN A 1 83 ? 9.414 8.699 -17.431 1.00 86.69 83 ASN A CA 1
ATOM 627 C C . ASN A 1 83 ? 8.473 8.342 -16.260 1.00 86.69 83 ASN A C 1
ATOM 629 O O . ASN A 1 83 ? 8.396 9.081 -15.279 1.00 86.69 83 ASN A O 1
ATOM 633 N N . ASN A 1 84 ? 7.767 7.209 -16.341 1.00 89.00 84 ASN A N 1
ATOM 634 C CA . ASN A 1 84 ? 6.892 6.730 -15.277 1.00 89.00 84 ASN A CA 1
ATOM 635 C C . ASN A 1 84 ? 7.674 5.899 -14.260 1.00 89.00 84 ASN A C 1
ATOM 637 O O . ASN A 1 84 ? 8.383 4.957 -14.613 1.00 89.00 84 ASN A O 1
ATOM 641 N N . THR A 1 85 ? 7.470 6.191 -12.979 1.00 93.19 85 THR A N 1
ATOM 642 C CA . THR A 1 85 ? 7.959 5.364 -11.873 1.00 93.19 85 THR A CA 1
ATOM 643 C C . THR A 1 85 ? 7.123 4.090 -11.767 1.00 93.19 85 THR A C 1
ATOM 645 O O . THR A 1 85 ? 5.902 4.152 -11.600 1.00 93.19 85 THR A O 1
ATOM 648 N N . ASN A 1 86 ? 7.758 2.923 -11.863 1.00 94.69 86 ASN A N 1
ATOM 649 C CA . ASN A 1 86 ? 7.039 1.651 -11.844 1.00 94.69 86 ASN A CA 1
ATOM 650 C C . ASN A 1 86 ? 6.798 1.092 -10.442 1.00 94.69 86 ASN A C 1
ATOM 652 O O . ASN A 1 86 ? 5.767 0.450 -10.231 1.00 94.69 86 ASN A O 1
ATOM 656 N N . THR A 1 87 ? 7.715 1.356 -9.511 1.00 97.88 87 THR A N 1
ATOM 657 C CA . THR A 1 87 ? 7.625 0.948 -8.109 1.00 97.88 87 THR A CA 1
ATOM 658 C C . THR A 1 87 ? 7.221 2.149 -7.268 1.00 97.88 87 THR A C 1
ATOM 660 O O . THR A 1 87 ? 8.001 3.084 -7.071 1.00 97.88 87 THR A O 1
ATOM 663 N N . ILE A 1 88 ? 5.978 2.131 -6.795 1.00 97.56 88 ILE A N 1
ATOM 664 C CA . ILE A 1 88 ? 5.377 3.225 -6.034 1.00 97.56 88 ILE A CA 1
ATOM 665 C C . ILE A 1 88 ? 4.574 2.694 -4.852 1.00 97.56 88 ILE A C 1
ATOM 667 O O . ILE A 1 88 ? 4.042 1.584 -4.884 1.00 97.56 88 ILE A O 1
ATOM 671 N N . VAL A 1 89 ? 4.444 3.526 -3.827 1.00 98.50 89 VAL A N 1
ATOM 672 C CA . VAL A 1 89 ? 3.474 3.369 -2.751 1.00 98.50 89 VAL A CA 1
ATOM 673 C C . VAL A 1 89 ? 2.611 4.618 -2.693 1.00 98.50 89 VAL A C 1
ATOM 675 O O . VAL A 1 89 ? 3.129 5.732 -2.672 1.00 98.50 89 VAL A O 1
ATOM 678 N N . ILE A 1 90 ? 1.296 4.442 -2.679 1.00 97.75 90 ILE A N 1
ATOM 679 C CA . ILE A 1 90 ? 0.330 5.531 -2.546 1.00 97.75 90 ILE A CA 1
ATOM 680 C C . ILE A 1 90 ? -0.429 5.331 -1.242 1.00 97.75 90 ILE A C 1
ATOM 682 O O . ILE A 1 90 ? -0.936 4.245 -0.974 1.00 97.75 90 ILE A O 1
ATOM 686 N N . ILE A 1 91 ? -0.526 6.394 -0.448 1.00 97.81 91 ILE A N 1
ATOM 687 C CA . ILE A 1 91 ? -1.343 6.420 0.763 1.00 97.81 91 ILE A CA 1
ATOM 688 C C . ILE A 1 91 ? -2.585 7.255 0.484 1.00 97.81 91 ILE A C 1
ATOM 690 O O . ILE A 1 91 ? -2.486 8.410 0.055 1.00 97.81 91 ILE A O 1
ATOM 694 N N . GLN A 1 92 ? -3.750 6.677 0.747 1.00 96.81 92 GLN A N 1
ATOM 695 C CA . GLN A 1 92 ? -5.042 7.337 0.606 1.00 96.81 92 GLN A CA 1
ATOM 696 C C . GLN A 1 92 ? -5.826 7.280 1.913 1.00 96.81 92 GLN A C 1
ATOM 698 O O . GLN A 1 92 ? -5.614 6.385 2.732 1.00 96.81 92 GLN A O 1
ATOM 703 N N . LYS A 1 93 ? -6.755 8.222 2.094 1.00 95.06 93 LYS A N 1
ATOM 704 C CA . LYS A 1 93 ? -7.749 8.167 3.168 1.00 95.06 93 LYS A CA 1
ATOM 705 C C . LYS A 1 93 ? -9.146 8.542 2.700 1.00 95.06 93 LYS A C 1
ATOM 707 O O . LYS A 1 93 ? -9.318 9.450 1.890 1.00 95.06 93 LYS A O 1
ATOM 712 N N . THR A 1 94 ? -10.146 7.899 3.282 1.00 95.31 94 THR A N 1
ATOM 713 C CA . THR A 1 94 ? -11.561 8.233 3.106 1.00 95.31 94 THR A CA 1
ATOM 714 C C . THR A 1 94 ? -12.325 7.989 4.402 1.00 95.31 94 THR A C 1
ATOM 716 O O . THR A 1 94 ? -11.908 7.188 5.234 1.00 95.31 94 THR A O 1
ATOM 719 N N . ALA A 1 95 ? -13.459 8.660 4.588 1.00 96.38 95 ALA A N 1
ATOM 720 C CA . ALA A 1 95 ? -14.366 8.318 5.678 1.00 96.38 95 ALA A CA 1
ATOM 721 C C . ALA A 1 95 ? -14.978 6.926 5.443 1.00 96.38 95 ALA A C 1
ATOM 723 O O . ALA A 1 95 ? -15.321 6.585 4.306 1.00 96.38 95 ALA A O 1
ATOM 724 N N . LEU A 1 96 ? -15.138 6.149 6.515 1.00 97.19 96 LEU A N 1
ATOM 725 C CA . LEU A 1 96 ? -15.958 4.942 6.520 1.00 97.19 96 LEU A CA 1
ATOM 726 C C . LEU A 1 96 ? -17.419 5.358 6.273 1.00 97.19 96 LEU A C 1
ATOM 728 O O . LEU A 1 96 ? -17.941 6.192 7.023 1.00 97.19 96 LEU A O 1
ATOM 732 N N . PRO A 1 97 ? -18.100 4.824 5.245 1.00 96.94 97 PRO A N 1
ATOM 733 C CA . PRO A 1 97 ? -19.488 5.185 5.000 1.00 96.94 97 PRO A CA 1
ATOM 734 C C . PRO A 1 97 ? -20.393 4.779 6.170 1.00 96.94 97 PRO A C 1
ATOM 736 O O . PRO A 1 97 ? -20.217 3.728 6.787 1.00 96.94 97 PRO A O 1
ATOM 739 N N . THR A 1 98 ? -21.391 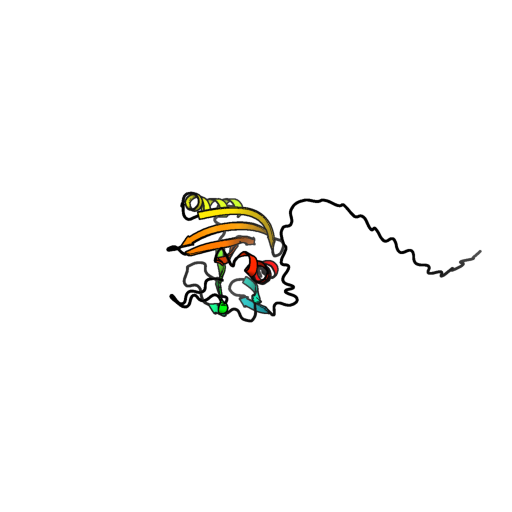5.609 6.471 1.00 96.44 98 THR A N 1
ATOM 740 C CA . THR A 1 98 ? -22.315 5.365 7.585 1.00 96.44 98 THR A CA 1
ATOM 741 C C . THR A 1 98 ? -23.012 4.012 7.447 1.00 96.44 98 THR A C 1
ATOM 743 O O . THR A 1 98 ? -23.604 3.715 6.412 1.00 96.44 98 THR A O 1
ATOM 746 N N . GLY A 1 99 ? -22.962 3.207 8.512 1.00 96.19 99 GLY A N 1
ATOM 747 C CA . GLY A 1 99 ? -23.584 1.881 8.561 1.00 96.19 99 GLY A CA 1
ATOM 748 C C . GLY A 1 99 ? -22.794 0.769 7.863 1.00 96.19 99 GLY A C 1
ATOM 749 O O . GLY A 1 99 ? -23.255 -0.368 7.874 1.00 96.19 99 GLY A O 1
ATOM 750 N N . GLN A 1 100 ? -21.623 1.070 7.290 1.00 97.69 100 GLN A N 1
ATOM 751 C CA . GLN A 1 100 ? -20.739 0.080 6.676 1.00 97.69 100 GLN A CA 1
ATOM 752 C C . GLN A 1 100 ? -19.614 -0.341 7.627 1.00 97.69 100 GLN A C 1
ATOM 754 O O . GLN A 1 100 ? -19.237 0.375 8.554 1.00 97.69 100 GLN A O 1
ATOM 759 N N . THR A 1 101 ? -19.046 -1.510 7.356 1.00 97.62 101 THR A N 1
ATOM 760 C CA . THR A 1 101 ? -17.785 -1.992 7.933 1.00 97.62 101 THR A CA 1
ATOM 761 C C . THR A 1 101 ? -16.636 -1.823 6.938 1.00 97.62 101 THR A C 1
ATOM 763 O O . THR A 1 101 ? -16.866 -1.631 5.736 1.00 97.62 101 THR A O 1
ATOM 766 N N . LEU A 1 102 ? -15.394 -1.955 7.417 1.00 97.69 102 LEU A N 1
ATOM 767 C CA . LEU A 1 102 ? -14.215 -2.019 6.548 1.00 97.69 102 LEU A CA 1
ATOM 768 C C . LEU A 1 102 ? -14.369 -3.104 5.470 1.00 97.69 102 LEU A C 1
ATOM 770 O O . LEU A 1 102 ? -14.208 -2.807 4.292 1.00 97.69 102 LEU A O 1
ATOM 774 N N . GLU A 1 103 ? -14.771 -4.316 5.868 1.00 97.75 103 GLU A N 1
ATOM 775 C CA . GLU A 1 103 ? -14.989 -5.458 4.966 1.00 97.75 103 GLU A CA 1
ATOM 776 C C . GLU A 1 103 ? -16.021 -5.136 3.878 1.00 97.75 103 GLU A C 1
ATOM 778 O O . GLU A 1 103 ? -15.740 -5.279 2.694 1.00 97.75 103 GLU A O 1
ATOM 783 N N . SER A 1 104 ? -17.190 -4.608 4.256 1.00 97.56 104 SER A N 1
ATOM 784 C CA . SER A 1 104 ? -18.238 -4.269 3.282 1.00 97.56 104 SER A CA 1
ATOM 785 C C . SER A 1 104 ? -17.825 -3.145 2.324 1.00 97.56 104 SER A C 1
ATOM 787 O O . SER A 1 104 ? -18.231 -3.137 1.163 1.00 97.56 104 SER A O 1
ATOM 789 N N . THR A 1 105 ? -16.995 -2.205 2.791 1.00 96.88 105 THR A N 1
ATOM 790 C CA . THR A 1 105 ? -16.475 -1.109 1.962 1.00 96.88 105 THR A CA 1
ATOM 791 C C . THR A 1 105 ? -15.401 -1.614 0.999 1.00 96.88 105 THR A C 1
ATOM 793 O O . THR A 1 105 ? -15.382 -1.219 -0.168 1.00 96.88 105 THR A O 1
ATOM 796 N N . TYR A 1 106 ? -14.540 -2.519 1.466 1.00 96.81 106 TYR A N 1
ATOM 797 C CA . TYR A 1 106 ? -13.582 -3.243 0.639 1.00 96.81 106 TYR A CA 1
ATOM 798 C C . TYR A 1 106 ? -14.312 -4.044 -0.450 1.00 96.81 106 TYR A C 1
ATOM 800 O O . TYR A 1 106 ? -14.059 -3.841 -1.636 1.00 96.81 106 TYR A O 1
ATOM 808 N N . ASP A 1 107 ? -15.282 -4.880 -0.077 1.00 95.75 107 ASP A N 1
ATOM 809 C CA . ASP A 1 107 ? -16.007 -5.729 -1.025 1.00 95.75 107 ASP A CA 1
ATOM 810 C C . ASP A 1 107 ? -16.756 -4.887 -2.069 1.00 95.75 107 ASP A C 1
ATOM 812 O O . ASP A 1 107 ? -16.732 -5.205 -3.257 1.00 95.75 107 ASP A O 1
ATOM 816 N N . ALA A 1 108 ? -17.364 -3.768 -1.657 1.00 94.44 108 ALA A N 1
ATOM 817 C CA . ALA A 1 108 ? -18.005 -2.833 -2.577 1.00 94.44 108 ALA A CA 1
ATOM 818 C C . ALA A 1 108 ? -17.010 -2.194 -3.562 1.00 94.44 108 ALA A C 1
ATOM 820 O O . ALA A 1 108 ? -17.365 -1.979 -4.719 1.00 94.44 108 ALA A O 1
ATOM 821 N N . THR A 1 109 ? -15.775 -1.924 -3.126 1.00 92.25 109 THR A N 1
ATOM 822 C CA . THR A 1 109 ? -14.724 -1.316 -3.959 1.00 92.25 109 THR A CA 1
ATOM 823 C C . THR A 1 109 ? -14.255 -2.257 -5.069 1.00 92.25 109 THR A C 1
ATOM 825 O O . THR A 1 109 ? -14.032 -1.812 -6.191 1.00 92.25 109 THR A O 1
ATOM 828 N N . TYR A 1 110 ? -14.127 -3.557 -4.790 1.00 92.00 110 TYR A N 1
ATOM 829 C CA . TYR A 1 110 ? -13.664 -4.534 -5.786 1.00 92.00 110 TYR A CA 1
ATOM 830 C C . TYR A 1 110 ? -14.798 -5.265 -6.512 1.00 92.00 110 TYR A C 1
ATOM 832 O O . TYR A 1 110 ? -14.527 -6.030 -7.438 1.00 92.00 110 TYR A O 1
ATOM 840 N N . LYS A 1 111 ? -16.063 -5.025 -6.143 1.00 89.38 111 LYS A N 1
ATOM 841 C CA . LYS A 1 111 ? -17.227 -5.687 -6.747 1.00 89.38 111 LYS A CA 1
ATOM 842 C C . LYS A 1 111 ? -17.210 -5.616 -8.274 1.00 89.38 111 LYS A C 1
ATOM 844 O O . LYS A 1 111 ? -17.312 -6.654 -8.923 1.00 89.38 111 LYS A O 1
ATOM 849 N N . ASP A 1 112 ? -17.034 -4.420 -8.828 1.00 77.62 112 ASP A N 1
ATOM 850 C CA . ASP A 1 112 ? -17.025 -4.222 -10.280 1.00 77.62 112 ASP A CA 1
ATOM 851 C C . ASP A 1 112 ? -15.636 -4.508 -10.875 1.00 77.62 112 ASP A C 1
ATOM 853 O O . ASP A 1 112 ? -15.530 -5.063 -11.967 1.00 77.62 112 ASP A O 1
ATOM 857 N N . THR A 1 113 ? -14.566 -4.237 -10.121 1.00 81.50 113 THR A N 1
ATOM 858 C CA . THR A 1 113 ? -13.173 -4.483 -10.533 1.00 81.50 113 THR A CA 1
ATOM 859 C C . THR A 1 113 ? -12.896 -5.961 -10.800 1.00 81.50 113 THR A C 1
ATOM 861 O O . THR A 1 113 ? -12.169 -6.293 -11.727 1.00 81.50 113 THR A O 1
ATOM 864 N N . THR A 1 114 ? -13.512 -6.876 -10.045 1.00 79.69 114 THR A N 1
ATOM 865 C CA . THR A 1 114 ? -13.361 -8.326 -10.278 1.00 79.69 114 THR A CA 1
ATOM 866 C C . THR A 1 114 ? -13.950 -8.809 -11.605 1.00 79.69 114 THR A C 1
ATOM 868 O O . THR A 1 114 ? -13.643 -9.922 -12.025 1.00 79.69 114 THR A O 1
ATOM 871 N N . GLN A 1 115 ? -14.784 -7.999 -12.264 1.00 82.06 115 GLN A N 1
ATOM 872 C CA . GLN A 1 115 ? -15.324 -8.296 -13.593 1.00 82.06 115 GLN A CA 1
ATOM 873 C C . GLN A 1 115 ? -14.436 -7.754 -14.723 1.00 82.06 115 GLN A C 1
ATOM 875 O O . GLN A 1 115 ? -14.650 -8.101 -15.885 1.00 82.06 115 GLN A O 1
ATOM 880 N N . ASP A 1 116 ? -13.448 -6.911 -14.408 1.00 85.19 116 ASP A N 1
ATOM 881 C CA . ASP A 1 116 ? -12.505 -6.383 -15.387 1.00 85.19 116 ASP A CA 1
ATOM 882 C C . ASP A 1 116 ? -11.469 -7.467 -15.749 1.00 85.19 116 ASP A C 1
ATOM 884 O O . ASP A 1 116 ? -10.757 -7.954 -14.868 1.00 85.19 116 ASP A O 1
ATOM 888 N N . PRO A 1 117 ? -11.326 -7.852 -17.032 1.00 85.50 117 PRO A N 1
ATOM 889 C CA . PRO A 1 117 ? -10.357 -8.868 -17.447 1.00 85.50 117 PRO A CA 1
ATOM 890 C C . PRO A 1 117 ? -8.894 -8.452 -17.227 1.00 85.50 117 PRO A C 1
ATOM 892 O O . PRO A 1 117 ? -8.000 -9.298 -17.284 1.00 85.50 117 PRO A O 1
ATOM 895 N N . SER A 1 118 ? -8.625 -7.164 -17.005 1.00 89.88 118 SER A N 1
ATOM 896 C CA . SER A 1 118 ? -7.304 -6.664 -16.630 1.00 89.88 118 SER A CA 1
ATOM 897 C C . SER A 1 118 ? -6.967 -6.909 -15.158 1.00 89.88 118 SER A C 1
ATOM 899 O O . SER A 1 118 ? -5.790 -6.818 -14.811 1.00 89.88 118 SER A O 1
ATOM 901 N N . TYR A 1 119 ? -7.951 -7.252 -14.319 1.00 93.12 119 TYR A N 1
ATOM 902 C CA . TYR A 1 119 ? -7.794 -7.515 -12.893 1.00 93.12 119 TYR A CA 1
ATOM 903 C C . TYR A 1 119 ? -7.740 -9.017 -12.594 1.00 93.12 119 TYR A C 1
ATOM 905 O O . TYR A 1 119 ? -8.571 -9.802 -13.048 1.00 93.12 119 TYR A O 1
ATOM 913 N N . GLN A 1 120 ? -6.790 -9.430 -11.757 1.00 94.69 120 GLN A N 1
ATOM 914 C CA . GLN A 1 120 ? -6.727 -10.800 -11.254 1.00 94.69 120 GLN A CA 1
ATOM 915 C C . GLN A 1 120 ? -6.367 -10.816 -9.770 1.00 94.69 120 GLN A C 1
ATOM 917 O O . GLN A 1 120 ? -5.230 -10.522 -9.402 1.00 94.69 120 GLN A O 1
ATOM 922 N N . LEU A 1 121 ? -7.305 -11.246 -8.925 1.00 95.06 121 LEU A N 1
ATOM 923 C CA . LEU A 1 121 ? -7.034 -11.498 -7.511 1.00 95.06 121 LEU A CA 1
ATOM 924 C C . LEU A 1 121 ? -5.967 -12.596 -7.358 1.00 95.06 121 LEU A C 1
ATOM 926 O O . LEU A 1 121 ? -6.076 -13.669 -7.952 1.00 95.06 121 LEU A O 1
ATOM 930 N N . VAL A 1 122 ? -4.947 -12.331 -6.543 1.00 97.00 122 VAL A N 1
ATOM 931 C CA . VAL A 1 122 ? -3.899 -13.293 -6.170 1.00 97.00 122 VAL A CA 1
ATOM 932 C C . VAL A 1 122 ? -4.148 -13.819 -4.760 1.00 97.00 122 VAL A C 1
ATOM 934 O O . VAL A 1 122 ? -4.134 -15.029 -4.549 1.00 97.00 122 VAL A O 1
ATOM 937 N N . SER A 1 123 ? -4.400 -12.935 -3.793 1.00 97.50 123 SER A N 1
ATOM 938 C CA . SER A 1 123 ? -4.703 -13.330 -2.414 1.00 97.50 123 SER A CA 1
ATOM 939 C C . SER A 1 123 ? -5.439 -12.237 -1.647 1.00 97.50 123 SER A C 1
ATOM 941 O O . SER A 1 123 ? -5.119 -11.066 -1.806 1.00 97.50 123 SER A O 1
ATOM 943 N N . LYS A 1 124 ? -6.332 -12.633 -0.736 1.00 97.44 124 LYS A N 1
ATOM 944 C CA . LYS A 1 124 ? -6.941 -11.767 0.285 1.00 97.44 124 LYS A CA 1
ATOM 945 C C . LYS A 1 124 ? -6.688 -12.386 1.658 1.00 97.44 124 LYS A C 1
ATOM 947 O O . LYS A 1 124 ? -6.918 -13.584 1.831 1.00 97.44 124 LYS A O 1
ATOM 952 N N . ARG A 1 125 ? -6.214 -11.607 2.629 1.00 97.50 125 ARG A N 1
ATOM 953 C CA . ARG A 1 125 ? -6.041 -12.059 4.020 1.00 97.50 125 ARG A CA 1
ATOM 954 C C . ARG A 1 125 ? -6.187 -10.913 5.010 1.00 97.50 125 ARG A C 1
ATOM 956 O O . ARG A 1 125 ? -6.021 -9.756 4.647 1.00 97.50 125 ARG A O 1
ATOM 963 N N . ASN A 1 126 ? -6.397 -11.262 6.274 1.00 97.62 126 ASN A N 1
ATOM 964 C CA . ASN A 1 126 ? -6.343 -10.299 7.368 1.00 97.62 126 ASN A CA 1
ATOM 965 C C . ASN A 1 126 ? -4.949 -10.275 8.001 1.00 97.62 126 ASN A C 1
ATOM 967 O O . ASN A 1 126 ? -4.280 -11.306 8.101 1.00 97.62 126 ASN A O 1
ATOM 971 N N . LEU A 1 127 ? -4.535 -9.100 8.459 1.00 95.62 127 LEU A N 1
ATOM 972 C CA . LEU A 1 127 ? -3.351 -8.899 9.292 1.00 95.62 127 LEU A CA 1
ATOM 973 C C . LEU A 1 127 ? -3.613 -7.799 10.330 1.00 95.62 127 LEU A C 1
ATOM 975 O O . LEU A 1 127 ? -4.707 -7.240 10.385 1.00 95.62 127 LEU A O 1
ATOM 979 N N . THR A 1 128 ? -2.607 -7.481 11.141 1.00 94.56 128 THR A N 1
ATOM 980 C CA . THR A 1 128 ? -2.699 -6.423 12.153 1.00 94.56 128 THR A CA 1
ATOM 981 C C . THR A 1 128 ? -1.691 -5.319 11.855 1.00 94.56 128 THR A C 1
ATOM 983 O O . THR A 1 128 ? -0.497 -5.600 11.778 1.00 94.56 128 THR A O 1
ATOM 986 N N . ILE A 1 129 ? -2.156 -4.072 11.743 1.00 94.44 129 ILE A N 1
ATOM 987 C CA . ILE A 1 129 ? -1.328 -2.861 11.602 1.00 94.44 129 ILE A CA 1
ATOM 988 C C . ILE A 1 129 ? -1.779 -1.846 12.646 1.00 94.44 129 ILE A C 1
ATOM 990 O O . ILE A 1 129 ? -2.973 -1.605 12.784 1.00 94.44 129 ILE A O 1
ATOM 994 N N . ASP A 1 130 ? -0.838 -1.266 13.396 1.00 90.62 130 ASP A N 1
ATOM 995 C CA . ASP A 1 130 ? -1.134 -0.286 14.459 1.00 90.62 130 ASP A CA 1
ATOM 996 C C . ASP A 1 130 ? -2.211 -0.763 15.464 1.00 90.62 130 ASP A C 1
ATOM 998 O O . ASP A 1 130 ? -3.049 0.003 15.930 1.00 90.62 130 ASP A O 1
ATOM 1002 N N . GLY A 1 131 ? -2.233 -2.070 15.760 1.00 92.81 131 GLY A N 1
ATOM 1003 C CA . GLY A 1 131 ? -3.233 -2.697 16.636 1.00 92.81 131 GLY A CA 1
ATOM 1004 C C . GLY A 1 131 ? -4.614 -2.924 16.003 1.00 92.81 131 GLY A C 1
ATOM 1005 O O . GLY A 1 131 ? -5.449 -3.586 16.614 1.00 92.81 131 GLY A O 1
ATOM 1006 N N . GLN A 1 132 ? -4.837 -2.454 14.776 1.00 95.56 132 GLN A N 1
ATOM 1007 C CA . GLN A 1 132 ? -6.091 -2.595 14.041 1.00 95.56 132 GLN A CA 1
ATOM 1008 C C . GLN A 1 132 ? -6.065 -3.825 13.139 1.00 95.56 132 GLN A C 1
ATOM 1010 O O . GLN A 1 132 ? -5.034 -4.151 12.546 1.00 95.56 132 GLN A O 1
ATOM 1015 N N . THR A 1 133 ? -7.212 -4.493 12.997 1.00 96.31 133 THR A N 1
ATOM 1016 C CA . THR A 1 133 ? -7.380 -5.493 11.933 1.00 96.31 133 THR A CA 1
ATOM 1017 C C . THR A 1 133 ? -7.385 -4.776 10.589 1.00 96.31 133 THR A C 1
ATOM 1019 O O . THR A 1 133 ? -8.113 -3.803 10.400 1.00 96.31 133 THR A O 1
ATOM 1022 N N . ALA A 1 134 ? -6.571 -5.267 9.666 1.00 98.19 134 ALA A N 1
ATOM 1023 C CA . ALA A 1 134 ? -6.424 -4.751 8.320 1.00 98.19 134 ALA A CA 1
ATOM 1024 C C . ALA A 1 134 ? -6.672 -5.864 7.298 1.00 98.19 134 ALA A C 1
ATOM 1026 O O . ALA A 1 134 ? -6.410 -7.036 7.580 1.00 98.19 134 ALA A O 1
ATOM 1027 N N . ILE A 1 135 ? -7.140 -5.488 6.111 1.00 98.62 135 ILE A N 1
ATOM 1028 C CA . ILE A 1 135 ? -7.337 -6.394 4.975 1.00 98.62 135 ILE A CA 1
ATOM 1029 C C . ILE A 1 135 ? -6.190 -6.155 3.994 1.00 98.62 135 ILE A C 1
ATOM 1031 O O . ILE A 1 135 ? -6.027 -5.042 3.499 1.00 98.62 135 ILE A O 1
ATOM 1035 N N . GLU A 1 136 ? -5.401 -7.185 3.702 1.00 98.50 136 GLU A N 1
ATOM 1036 C CA . GLU A 1 136 ? -4.463 -7.187 2.578 1.00 98.50 136 GLU A CA 1
ATOM 1037 C C . GLU A 1 136 ? -5.108 -7.864 1.378 1.00 98.50 136 GLU A C 1
ATOM 1039 O O . GLU A 1 136 ? -5.602 -8.991 1.468 1.00 98.50 136 GLU A O 1
ATOM 1044 N N . ASN A 1 137 ? -5.033 -7.181 0.247 1.00 97.69 137 ASN A N 1
ATOM 1045 C CA . ASN A 1 137 ? -5.409 -7.678 -1.059 1.00 97.69 137 ASN A CA 1
ATOM 1046 C C . ASN A 1 137 ? -4.201 -7.598 -1.985 1.00 97.69 137 ASN A C 1
ATOM 1048 O O . ASN A 1 137 ? -3.636 -6.525 -2.161 1.00 97.69 137 ASN A O 1
ATOM 1052 N N . ILE A 1 138 ? -3.802 -8.722 -2.567 1.00 98.25 138 ILE A N 1
ATOM 1053 C CA . ILE A 1 138 ? -2.792 -8.760 -3.620 1.00 98.25 138 ILE A CA 1
ATOM 1054 C C . ILE A 1 138 ? -3.499 -9.132 -4.908 1.00 98.25 138 ILE A C 1
ATOM 1056 O O . ILE A 1 138 ? -4.167 -10.167 -4.978 1.00 98.25 138 ILE A O 1
ATOM 1060 N N . HIS A 1 139 ? -3.306 -8.329 -5.945 1.00 97.19 139 HIS A N 1
ATOM 1061 C CA . HIS A 1 139 ? -3.891 -8.561 -7.257 1.00 97.19 139 HIS A CA 1
ATOM 1062 C C . HIS A 1 139 ? -2.956 -8.107 -8.371 1.00 97.19 139 HIS A C 1
ATOM 1064 O O . HIS A 1 139 ? -2.014 -7.346 -8.163 1.00 97.19 139 HIS A O 1
ATOM 1070 N N . LYS A 1 140 ? -3.200 -8.605 -9.578 1.00 96.88 140 LYS A N 1
ATOM 1071 C CA . LYS A 1 140 ? -2.548 -8.135 -10.798 1.00 96.88 140 LYS A CA 1
ATOM 1072 C C . LYS A 1 140 ? -3.472 -7.177 -11.524 1.00 96.88 140 LYS A C 1
ATOM 1074 O O . LYS A 1 140 ? -4.679 -7.406 -11.551 1.00 96.88 140 LYS A O 1
ATOM 1079 N N . ILE A 1 141 ? -2.881 -6.163 -12.142 1.00 94.75 141 ILE A N 1
ATOM 1080 C CA . ILE A 1 141 ? -3.560 -5.256 -13.066 1.00 94.75 141 ILE A CA 1
ATOM 1081 C C . ILE A 1 141 ? -2.788 -5.147 -14.380 1.00 94.75 141 ILE A C 1
ATOM 1083 O O . ILE A 1 141 ? -1.567 -5.340 -14.428 1.00 94.75 141 ILE A O 1
ATOM 1087 N N . ASN A 1 142 ? -3.491 -4.776 -15.446 1.00 92.31 142 ASN A N 1
ATOM 1088 C CA . ASN A 1 142 ? -2.887 -4.350 -16.700 1.00 92.31 142 ASN A CA 1
ATOM 1089 C C . ASN A 1 142 ? -3.332 -2.922 -17.022 1.00 92.31 142 ASN A C 1
ATOM 1091 O O . ASN A 1 142 ? -4.501 -2.681 -17.305 1.00 92.31 142 ASN A O 1
ATOM 1095 N N . VAL A 1 143 ? -2.385 -1.985 -17.009 1.00 85.19 143 VAL A N 1
ATOM 1096 C CA . VAL A 1 143 ? -2.641 -0.584 -17.353 1.00 85.19 143 VAL A CA 1
ATOM 1097 C C . VAL A 1 143 ? -1.898 -0.266 -18.638 1.00 85.19 143 VAL A C 1
ATOM 1099 O O . VAL A 1 143 ? -0.669 -0.209 -18.649 1.00 85.19 143 VAL A O 1
ATOM 1102 N N . ASN A 1 144 ? -2.638 -0.056 -19.728 1.00 85.19 144 ASN A N 1
ATOM 1103 C CA . ASN A 1 144 ? -2.085 0.292 -21.043 1.00 85.19 144 ASN A CA 1
ATOM 1104 C C . ASN A 1 144 ? -0.974 -0.669 -21.523 1.00 85.19 144 ASN A C 1
ATOM 1106 O O . ASN A 1 144 ? 0.027 -0.238 -22.091 1.00 85.19 144 ASN A O 1
ATOM 1110 N N . GLY A 1 145 ? -1.128 -1.973 -21.271 1.00 88.00 145 GLY A N 1
ATOM 1111 C CA . GLY A 1 145 ? -0.155 -3.004 -21.647 1.00 88.00 145 GLY A CA 1
ATOM 1112 C C . GLY A 1 145 ? 0.943 -3.254 -20.608 1.00 88.00 145 GLY A C 1
ATOM 1113 O O . GLY A 1 145 ? 1.719 -4.195 -20.769 1.00 88.00 145 GLY A O 1
ATOM 1114 N N . VAL A 1 146 ? 1.008 -2.463 -19.533 1.00 90.69 146 VAL A N 1
ATOM 1115 C CA . VAL A 1 146 ? 1.976 -2.641 -18.444 1.00 90.69 146 VAL A CA 1
ATOM 1116 C C . VAL A 1 146 ? 1.363 -3.514 -17.353 1.00 90.69 146 VAL A C 1
ATOM 1118 O O . VAL A 1 146 ? 0.427 -3.107 -16.663 1.00 90.69 146 VAL A O 1
ATOM 1121 N N . GLN A 1 147 ? 1.913 -4.717 -17.184 1.00 95.69 147 GLN A N 1
ATOM 1122 C CA . GLN A 1 147 ? 1.479 -5.662 -16.156 1.00 95.69 147 GLN A CA 1
ATOM 1123 C C . GLN A 1 147 ? 2.112 -5.351 -14.801 1.00 95.69 147 GLN A C 1
ATOM 1125 O O . GLN A 1 147 ? 3.335 -5.445 -14.625 1.00 95.69 147 GLN A O 1
ATOM 1130 N N . LYS A 1 148 ? 1.267 -5.069 -13.816 1.00 96.69 148 LYS A N 1
ATOM 1131 C CA . LYS A 1 148 ? 1.675 -4.763 -12.447 1.00 96.69 148 LYS A CA 1
ATOM 1132 C C . LYS A 1 148 ? 1.056 -5.735 -11.457 1.00 96.69 148 LYS A C 1
ATOM 1134 O O . LYS A 1 148 ? 0.025 -6.349 -11.726 1.00 96.69 148 LYS A O 1
ATOM 1139 N N . VAL A 1 149 ? 1.702 -5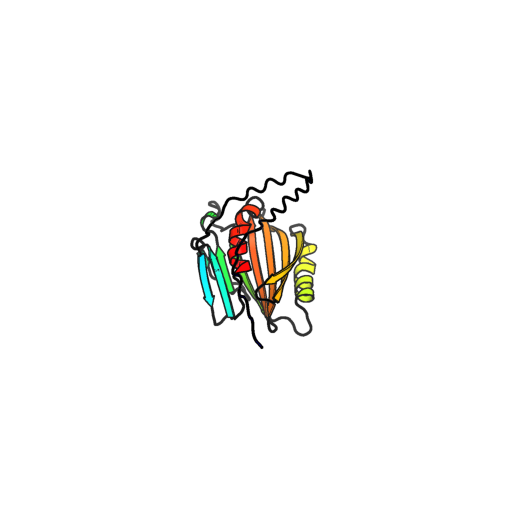.843 -10.306 1.00 98.38 149 VAL A N 1
ATOM 1140 C CA . VAL A 1 149 ? 1.124 -6.445 -9.107 1.00 98.38 149 VAL A CA 1
ATOM 1141 C C . VAL A 1 149 ? 0.970 -5.330 -8.086 1.00 98.38 149 VAL A C 1
ATOM 1143 O O . VAL A 1 149 ? 1.899 -4.541 -7.882 1.00 98.38 149 VAL A O 1
ATOM 1146 N N . GLU A 1 150 ? -0.192 -5.287 -7.454 1.00 98.06 150 GLU A N 1
ATOM 1147 C CA . GLU A 1 150 ? -0.493 -4.380 -6.360 1.00 98.06 150 GLU A CA 1
ATOM 1148 C C . GLU A 1 150 ? -0.742 -5.167 -5.075 1.00 98.06 150 GLU A C 1
ATOM 1150 O O . GLU A 1 150 ? -1.265 -6.283 -5.102 1.00 98.06 150 GLU A O 1
ATOM 1155 N N . LYS A 1 151 ? -0.328 -4.583 -3.952 1.00 98.56 151 LYS A N 1
ATOM 1156 C CA . LYS A 1 151 ? -0.704 -4.977 -2.598 1.00 98.56 151 LYS A CA 1
ATOM 1157 C C . LYS A 1 151 ? -1.390 -3.790 -1.948 1.00 98.56 151 LYS A C 1
ATOM 1159 O O . LYS A 1 151 ? -0.724 -2.805 -1.631 1.00 98.56 151 LYS A O 1
ATOM 1164 N N . ASP A 1 152 ? -2.672 -3.950 -1.681 1.00 98.25 152 ASP A N 1
ATOM 1165 C CA . ASP A 1 152 ? -3.496 -2.946 -1.033 1.00 98.25 152 ASP A CA 1
ATOM 1166 C C . ASP A 1 152 ? -3.739 -3.371 0.408 1.00 98.25 152 ASP A C 1
ATOM 1168 O O . ASP A 1 152 ? -4.279 -4.449 0.663 1.00 98.25 152 ASP A O 1
ATOM 1172 N N . VAL A 1 153 ? -3.340 -2.529 1.359 1.00 98.62 153 VAL A N 1
ATOM 1173 C CA . VAL A 1 153 ? -3.592 -2.736 2.788 1.00 98.62 153 VAL A CA 1
ATOM 1174 C C . VAL A 1 153 ? -4.621 -1.719 3.253 1.00 98.62 153 VAL A C 1
ATOM 1176 O O . VAL A 1 153 ? -4.345 -0.521 3.302 1.00 98.62 153 VAL A O 1
ATOM 1179 N N . TRP A 1 154 ? -5.805 -2.216 3.591 1.00 98.50 154 TRP A N 1
ATOM 1180 C CA . TRP A 1 154 ? -6.950 -1.448 4.059 1.00 98.50 154 TRP A CA 1
ATOM 1181 C C . TRP A 1 154 ? -7.013 -1.494 5.579 1.00 98.50 154 TRP A C 1
ATOM 1183 O O . TRP A 1 154 ? -7.062 -2.574 6.165 1.00 98.50 154 TRP A O 1
ATOM 1193 N N . ILE A 1 155 ? -7.023 -0.330 6.220 1.00 98.12 155 ILE A N 1
ATOM 1194 C CA . ILE A 1 155 ? -6.998 -0.184 7.678 1.00 98.12 155 ILE A CA 1
ATOM 1195 C C . ILE A 1 155 ? -8.105 0.786 8.071 1.00 98.12 155 ILE A C 1
ATOM 1197 O O . ILE A 1 155 ? -8.245 1.836 7.449 1.00 98.12 155 ILE A O 1
ATOM 1201 N N . GLU A 1 156 ? -8.868 0.474 9.113 1.00 97.06 156 GLU A N 1
ATOM 1202 C CA . GLU A 1 156 ? -9.870 1.384 9.669 1.00 97.06 156 GLU A CA 1
ATOM 1203 C C . GLU A 1 156 ? -9.520 1.759 11.111 1.00 97.06 156 GLU A C 1
ATOM 1205 O O . GLU A 1 156 ? -9.100 0.922 11.918 1.00 97.06 156 GLU A O 1
ATOM 1210 N N . LYS A 1 157 ? -9.665 3.046 11.431 1.00 95.81 157 LYS A N 1
ATOM 1211 C CA . LYS A 1 157 ? -9.570 3.565 12.795 1.00 95.81 157 LYS A CA 1
ATOM 1212 C C . LYS A 1 157 ? -10.487 4.774 12.939 1.00 95.81 157 LYS A C 1
ATOM 1214 O O . LYS A 1 157 ? -10.383 5.730 12.170 1.00 95.81 157 LYS A O 1
ATOM 1219 N N . ASN A 1 158 ? -11.344 4.751 13.959 1.00 94.25 158 ASN A N 1
ATOM 1220 C CA . ASN A 1 158 ? -12.223 5.862 14.341 1.00 94.25 158 ASN A CA 1
ATOM 1221 C C . ASN A 1 158 ? -13.081 6.418 13.184 1.00 94.25 158 ASN A C 1
ATOM 1223 O O . ASN A 1 158 ? -13.239 7.630 13.042 1.00 94.25 158 ASN A O 1
ATOM 1227 N N . GLY A 1 159 ? -13.627 5.546 12.336 1.00 95.44 159 GLY A N 1
ATOM 1228 C CA . GLY A 1 159 ? -14.469 5.917 11.199 1.00 95.44 159 GLY A CA 1
ATOM 1229 C C . GLY A 1 159 ? -13.696 6.443 9.988 1.00 95.44 159 GLY A C 1
ATOM 1230 O O . GLY A 1 159 ? -14.306 6.999 9.076 1.00 95.44 159 GLY A O 1
ATOM 1231 N N . THR A 1 160 ? -12.371 6.284 9.953 1.00 96.31 160 THR A N 1
ATOM 1232 C CA . THR A 1 160 ? -11.528 6.639 8.804 1.00 96.31 160 THR A CA 1
ATOM 1233 C C . THR A 1 160 ? -10.848 5.395 8.254 1.00 96.31 160 THR A C 1
ATOM 1235 O O . THR A 1 160 ? -10.213 4.647 8.994 1.00 96.31 160 THR A O 1
ATOM 1238 N N . ILE A 1 161 ? -10.967 5.195 6.944 1.00 97.56 161 ILE A N 1
ATOM 1239 C CA . ILE A 1 161 ? -10.265 4.161 6.191 1.00 97.56 161 ILE A CA 1
ATOM 1240 C C . ILE A 1 161 ? -8.992 4.763 5.605 1.00 97.56 161 ILE A C 1
ATOM 1242 O O . ILE A 1 161 ? -9.034 5.803 4.945 1.00 97.56 161 ILE A O 1
ATOM 1246 N N . TYR A 1 162 ? -7.883 4.062 5.793 1.00 97.50 162 TYR A N 1
ATOM 1247 C CA . TYR A 1 162 ? -6.603 4.308 5.150 1.00 97.50 162 TYR A CA 1
ATOM 1248 C C . TYR A 1 162 ? -6.292 3.146 4.212 1.00 97.50 162 TYR A C 1
ATOM 1250 O O . TYR A 1 162 ? -6.497 1.986 4.573 1.00 97.50 162 TYR A O 1
ATOM 1258 N N . VAL A 1 163 ? -5.790 3.456 3.019 1.00 97.81 163 VAL A N 1
ATOM 1259 C CA . VAL A 1 163 ? -5.360 2.446 2.046 1.00 97.81 163 VAL A CA 1
ATOM 1260 C C . VAL A 1 163 ? -3.912 2.710 1.663 1.00 97.81 163 VAL A C 1
ATOM 1262 O O . VAL A 1 163 ? -3.575 3.807 1.211 1.00 97.81 163 VAL A O 1
ATOM 1265 N N . ILE A 1 164 ? -3.062 1.705 1.864 1.00 98.56 164 ILE A N 1
ATOM 1266 C CA . ILE A 1 164 ? -1.668 1.681 1.414 1.00 98.56 164 ILE A CA 1
ATOM 1267 C C . ILE A 1 164 ? -1.620 0.819 0.157 1.00 98.56 164 ILE A C 1
ATOM 1269 O O . ILE A 1 164 ? -1.795 -0.390 0.250 1.00 98.56 164 ILE A O 1
ATOM 1273 N N . ILE A 1 165 ? -1.389 1.435 -0.998 1.00 98.19 165 ILE A N 1
ATOM 1274 C CA . ILE A 1 165 ? -1.333 0.767 -2.304 1.00 98.19 165 ILE A CA 1
ATOM 1275 C C . ILE A 1 165 ? 0.134 0.642 -2.693 1.00 98.19 165 ILE A C 1
ATOM 1277 O O . ILE A 1 165 ? 0.765 1.642 -3.034 1.00 98.19 165 ILE A O 1
ATOM 1281 N N . CYS A 1 166 ? 0.700 -0.558 -2.624 1.00 98.62 166 CYS A N 1
ATOM 1282 C CA . CYS A 1 166 ? 2.054 -0.848 -3.090 1.00 98.62 166 CYS A CA 1
ATOM 1283 C C . CYS A 1 166 ? 1.999 -1.453 -4.492 1.00 98.62 166 CYS A C 1
ATOM 1285 O O . CYS A 1 166 ? 1.499 -2.559 -4.650 1.00 98.62 166 CYS A O 1
ATOM 1287 N N . SER A 1 167 ? 2.559 -0.779 -5.492 1.00 97.94 167 SER A N 1
ATOM 1288 C CA . SER A 1 167 ? 2.544 -1.203 -6.896 1.00 97.94 167 SER A CA 1
ATOM 1289 C C . SER A 1 167 ? 3.969 -1.411 -7.404 1.00 97.94 167 SER A C 1
ATOM 1291 O O . SER A 1 167 ? 4.822 -0.551 -7.196 1.00 97.94 167 SER A O 1
ATOM 1293 N N . ALA A 1 168 ? 4.210 -2.487 -8.154 1.00 98.19 168 ALA A N 1
ATOM 1294 C CA . ALA A 1 168 ? 5.438 -2.698 -8.929 1.00 98.19 168 ALA A CA 1
ATOM 1295 C C . ALA A 1 168 ? 5.165 -3.513 -10.205 1.00 98.19 168 ALA A C 1
ATOM 1297 O O . ALA A 1 168 ? 4.098 -4.114 -10.361 1.00 98.19 168 ALA A O 1
ATOM 1298 N N . LEU A 1 169 ? 6.141 -3.568 -11.120 1.00 97.25 169 LEU A N 1
ATOM 1299 C CA . LEU A 1 169 ? 6.091 -4.506 -12.248 1.00 97.25 169 LEU A CA 1
ATOM 1300 C C . LEU A 1 169 ? 6.021 -5.947 -11.742 1.00 97.25 169 LEU A C 1
ATOM 1302 O O . LEU A 1 169 ? 6.622 -6.294 -10.725 1.00 97.25 169 LEU A O 1
ATOM 1306 N N . THR A 1 170 ? 5.345 -6.811 -12.498 1.00 96.69 170 THR A N 1
ATOM 1307 C CA . THR A 1 170 ? 5.151 -8.221 -12.114 1.00 96.69 170 THR A CA 1
ATOM 1308 C C . THR A 1 170 ? 6.465 -8.956 -11.826 1.00 96.69 170 THR A C 1
ATOM 1310 O O . THR A 1 170 ? 6.537 -9.747 -10.889 1.00 96.69 170 THR A O 1
ATOM 1313 N N . ASN A 1 171 ? 7.519 -8.682 -12.598 1.00 95.69 171 ASN A N 1
ATOM 1314 C CA . ASN A 1 171 ? 8.835 -9.308 -12.436 1.00 95.69 171 ASN A CA 1
ATOM 1315 C C . ASN A 1 171 ? 9.683 -8.714 -11.296 1.00 95.69 171 ASN A C 1
ATOM 1317 O O . ASN A 1 171 ? 10.716 -9.288 -10.960 1.00 95.69 171 ASN A O 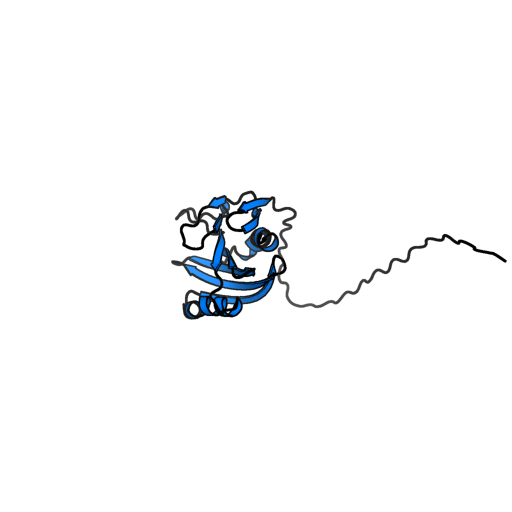1
ATOM 1321 N N . ASP A 1 172 ? 9.263 -7.593 -10.710 1.00 96.56 172 ASP A N 1
ATOM 1322 C CA . ASP A 1 172 ? 10.011 -6.886 -9.668 1.00 96.56 172 ASP A CA 1
ATOM 1323 C C . ASP A 1 172 ? 9.279 -6.871 -8.318 1.00 96.56 172 ASP A C 1
ATOM 1325 O O . ASP A 1 172 ? 9.905 -6.765 -7.268 1.00 96.56 172 ASP A O 1
ATOM 1329 N N . PHE A 1 173 ? 7.960 -7.077 -8.304 1.00 97.88 173 PHE A N 1
ATOM 1330 C CA . PHE A 1 173 ? 7.126 -6.995 -7.103 1.00 97.88 173 PHE A CA 1
ATOM 1331 C C . PHE A 1 173 ? 7.641 -7.819 -5.914 1.00 97.88 173 PHE A C 1
ATOM 1333 O O . PHE A 1 173 ? 7.645 -7.333 -4.781 1.00 97.88 173 PHE A O 1
ATOM 1340 N N . ASN A 1 174 ? 8.124 -9.042 -6.154 1.00 96.81 174 ASN A N 1
ATOM 1341 C CA . ASN A 1 174 ? 8.684 -9.882 -5.092 1.00 96.81 174 ASN A CA 1
ATOM 1342 C C . ASN A 1 174 ? 9.991 -9.310 -4.518 1.00 96.81 174 ASN A C 1
ATOM 1344 O O . ASN A 1 174 ? 10.227 -9.408 -3.315 1.00 96.81 174 ASN A O 1
ATOM 1348 N N . ARG A 1 175 ? 10.815 -8.660 -5.347 1.00 96.31 175 ARG A N 1
ATOM 1349 C CA . ARG A 1 175 ? 12.061 -8.006 -4.914 1.00 96.31 175 ARG A CA 1
ATOM 1350 C C . ARG A 1 175 ? 11.793 -6.744 -4.096 1.00 96.31 175 ARG A C 1
ATOM 1352 O O . ARG A 1 175 ? 12.609 -6.381 -3.257 1.00 96.31 175 ARG A O 1
ATOM 1359 N N . GLN A 1 176 ? 10.634 -6.118 -4.301 1.00 97.44 176 GLN A N 1
ATOM 1360 C CA . GLN A 1 176 ? 10.232 -4.893 -3.610 1.00 97.44 176 GLN A CA 1
ATOM 1361 C C . GLN A 1 176 ? 9.552 -5.128 -2.251 1.00 97.44 176 GLN A C 1
ATOM 1363 O O . GLN A 1 176 ? 9.304 -4.176 -1.512 1.00 97.44 176 GLN A O 1
ATOM 1368 N N . GLN A 1 177 ? 9.272 -6.384 -1.875 1.00 96.75 177 GLN A N 1
ATOM 1369 C CA . GLN A 1 177 ? 8.496 -6.698 -0.665 1.00 96.75 177 GLN A CA 1
ATOM 1370 C C . GLN A 1 177 ? 9.109 -6.135 0.617 1.00 96.75 177 GLN A C 1
ATOM 1372 O O . GLN A 1 177 ? 8.387 -5.651 1.482 1.00 96.75 177 GLN A O 1
ATOM 1377 N N . SER A 1 178 ? 10.431 -6.175 0.750 1.00 96.44 178 SER A N 1
ATOM 1378 C CA . SER A 1 178 ? 11.141 -5.630 1.909 1.00 96.44 178 SER A CA 1
ATOM 1379 C C . SER A 1 178 ? 10.948 -4.116 2.048 1.00 96.44 17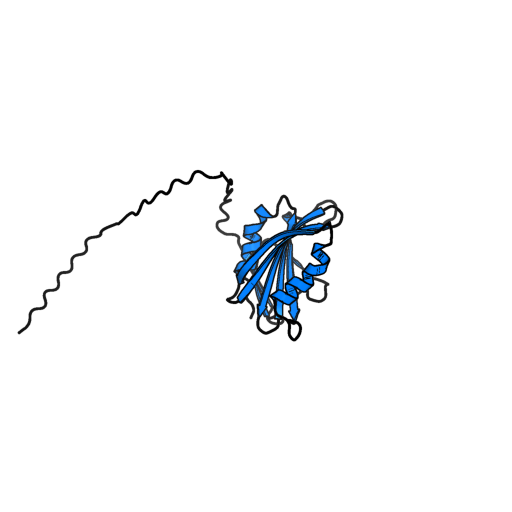8 SER A C 1
ATOM 1381 O O . SER A 1 178 ? 10.685 -3.638 3.151 1.00 96.44 178 SER A O 1
ATOM 1383 N N . TYR A 1 179 ? 10.999 -3.370 0.942 1.00 97.44 179 TYR A N 1
ATOM 1384 C CA . TYR A 1 179 ? 10.761 -1.926 0.914 1.00 97.44 179 TYR A CA 1
ATOM 1385 C C . TYR A 1 179 ? 9.295 -1.580 1.193 1.00 97.44 179 TYR A C 1
ATOM 1387 O O . TYR A 1 179 ? 9.016 -0.672 1.974 1.00 97.44 179 TYR A O 1
ATOM 1395 N N . PHE A 1 180 ? 8.349 -2.344 0.639 1.00 98.38 180 PHE A N 1
ATOM 1396 C CA . PHE A 1 180 ? 6.928 -2.193 0.967 1.00 98.38 180 PHE A CA 1
ATOM 1397 C C . PHE A 1 180 ? 6.653 -2.466 2.448 1.00 98.38 180 PHE A C 1
ATOM 1399 O O . PHE A 1 180 ? 5.948 -1.699 3.103 1.00 98.38 180 PHE A O 1
ATOM 1406 N N . ASN A 1 181 ? 7.265 -3.510 3.007 1.00 97.12 181 ASN A N 1
ATOM 1407 C CA . ASN A 1 181 ? 7.101 -3.875 4.410 1.00 97.12 181 ASN A CA 1
ATOM 1408 C C . ASN A 1 181 ? 7.663 -2.813 5.366 1.00 97.12 181 ASN A C 1
ATOM 1410 O O . ASN A 1 181 ? 7.119 -2.661 6.455 1.00 97.12 181 ASN A O 1
ATOM 1414 N N . VAL A 1 182 ? 8.699 -2.053 4.982 1.00 97.38 182 VAL A N 1
ATOM 1415 C CA . VAL A 1 182 ? 9.161 -0.894 5.771 1.00 97.38 182 VAL A CA 1
ATOM 1416 C C . VAL A 1 182 ? 8.019 0.098 5.978 1.00 97.38 182 VAL A C 1
ATOM 1418 O O . VAL A 1 182 ? 7.788 0.521 7.109 1.00 97.38 182 VAL A O 1
ATOM 1421 N N . ILE A 1 183 ? 7.283 0.424 4.915 1.00 98.44 183 ILE A N 1
ATOM 1422 C CA . ILE A 1 183 ? 6.181 1.391 4.964 1.00 98.44 183 ILE A CA 1
ATOM 1423 C C . ILE A 1 183 ? 4.992 0.811 5.726 1.00 98.44 183 ILE A C 1
ATOM 1425 O O . ILE A 1 183 ? 4.516 1.431 6.672 1.00 98.44 183 ILE A O 1
ATOM 1429 N N . ILE A 1 184 ? 4.560 -0.402 5.374 1.00 98.25 184 ILE A N 1
ATOM 1430 C CA . ILE A 1 184 ? 3.388 -1.050 5.978 1.00 98.25 184 ILE A CA 1
ATOM 1431 C C . ILE A 1 184 ? 3.592 -1.278 7.482 1.00 98.25 184 ILE A C 1
ATOM 1433 O O . ILE A 1 184 ? 2.757 -0.875 8.286 1.00 98.25 184 ILE A O 1
ATOM 1437 N N . ASN A 1 185 ? 4.718 -1.872 7.889 1.00 96.19 185 ASN A N 1
ATOM 1438 C CA . ASN A 1 185 ? 4.926 -2.285 9.283 1.00 96.19 185 ASN A CA 1
ATOM 1439 C C . ASN A 1 185 ? 5.220 -1.114 10.229 1.00 96.19 185 ASN A C 1
ATOM 1441 O O . ASN A 1 185 ? 5.116 -1.266 11.445 1.00 96.19 185 ASN A O 1
ATOM 1445 N N . SER A 1 186 ? 5.631 0.035 9.692 1.00 97.56 186 SER A N 1
ATOM 1446 C CA . SER A 1 186 ? 5.870 1.248 10.478 1.00 97.56 186 SER A CA 1
ATOM 1447 C C . SER A 1 186 ? 4.697 2.225 10.450 1.00 97.56 186 SER A C 1
ATOM 1449 O O . SER A 1 186 ? 4.764 3.253 11.126 1.00 97.56 186 SER A O 1
ATOM 1451 N N . PHE A 1 187 ? 3.641 1.916 9.691 1.00 98.19 187 PHE A N 1
ATOM 1452 C CA . PHE A 1 187 ? 2.471 2.767 9.561 1.00 98.19 187 PHE A CA 1
ATOM 1453 C C . PHE A 1 187 ? 1.715 2.876 10.881 1.00 98.19 187 PHE A C 1
ATOM 1455 O O . PHE A 1 187 ? 1.361 1.871 11.499 1.00 98.19 187 PHE A O 1
ATOM 1462 N N . LYS A 1 188 ? 1.465 4.115 11.301 1.00 97.06 188 LYS A N 1
ATOM 1463 C CA . LYS A 1 188 ? 0.699 4.454 12.499 1.00 97.06 188 LYS A CA 1
ATOM 1464 C C . LYS A 1 188 ? -0.307 5.544 12.191 1.00 97.06 188 LYS A C 1
ATOM 1466 O O . LYS A 1 188 ? 0.008 6.503 11.479 1.00 97.06 188 LYS A O 1
ATOM 1471 N N . ILE A 1 189 ? -1.481 5.414 12.796 1.00 95.25 189 ILE A N 1
ATOM 1472 C CA . ILE A 1 189 ? -2.552 6.404 12.725 1.00 95.25 189 ILE A CA 1
ATOM 1473 C C . ILE A 1 189 ? -2.553 7.172 14.052 1.00 95.25 189 ILE A C 1
ATOM 1475 O O . ILE A 1 189 ? -2.716 6.562 15.115 1.00 95.25 189 ILE A O 1
ATOM 1479 N N . GLN A 1 190 ? -2.320 8.482 13.979 1.00 86.94 190 GLN A N 1
ATOM 1480 C CA . GLN A 1 190 ? -2.174 9.393 15.122 1.00 86.94 190 GLN A CA 1
ATOM 1481 C C . GLN A 1 190 ? -3.522 9.891 15.642 1.00 86.94 190 GLN A C 1
ATOM 1483 O O . GLN A 1 190 ? -4.426 10.133 14.812 1.00 86.94 190 GLN A O 1
#

Nearest PDB structures (foldseek):
  2xb3-assembly1_A  TM=7.969E-01  e=2.764E-10  Thermosynechococcus vestitus BP-1
  1tu1-assembly1_A  TM=6.757E-01  e=1.594E-06  Pseudomonas aeruginosa PAO1
  4pws-assembly1_A  TM=7.497E-01  e=2.299E-05  Mycobacterium tuberculosis
  6e8a-assembly1_A-3  TM=5.898E-01  e=4.023E-06  Salmonella enterica subsp. enterica serovar Typhimurium
  6e8a-assembly2_B-2  TM=6.335E-01  e=1.072E-05  Salmonella enterica subsp. enterica serovar Typhimurium

Mean predicted aligned error: 10.69 Å

pLDDT: mean 85.18, std 19.91, range [31.31, 98.62]

Sequence (190 aa):
MLKKVLFLGAIIVIVVFLSGCTDNSIQISNESTNLTNITTKTYSNADVGVTFNYPENWILFNITGKNGIVGIGDPNSVDKNNNNTNTIVIIQKTALPTGQTLESTYDATYKDTTQDPSYQLVSKRNLTIDGQTAIENIHKINVNGVQKVEKDVWIEKNGTIYVIICSALTNDFNRQQSYFNVIINSFKIQ

Solvent-accessible surface area (backbone atoms only — not comparable to full-atom values): 11362 Å² total; per-residue (Å²): 134,89,81,89,79,89,80,90,78,91,79,88,80,88,80,82,83,84,75,82,79,88,74,95,72,78,91,71,82,74,79,70,72,82,71,82,75,79,60,64,41,76,51,75,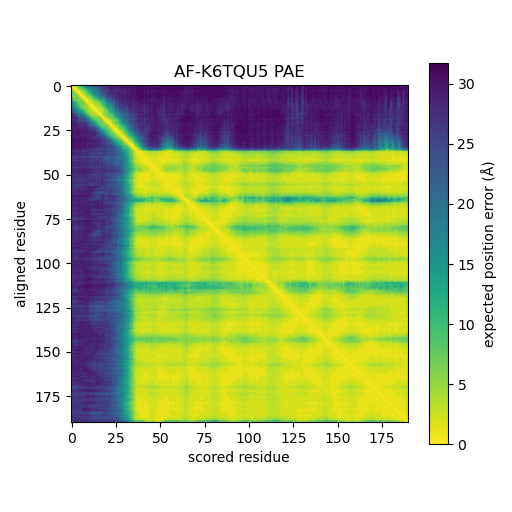39,78,94,79,24,41,33,28,35,38,56,56,81,41,45,78,45,83,47,92,51,95,44,44,69,38,29,38,30,38,71,88,39,45,38,87,90,77,69,46,60,46,32,36,37,39,37,32,47,46,73,52,57,90,95,60,51,71,65,59,52,51,52,62,67,43,58,66,47,70,72,36,89,49,42,42,86,72,48,75,47,78,48,76,50,75,90,27,71,23,43,39,38,31,30,34,40,50,60,96,87,48,55,29,31,37,40,36,39,38,38,56,58,96,60,33,34,37,37,42,37,37,35,18,40,60,94,44,36,79,80,43,45,67,61,52,45,44,31,57,75,45,35,38,78,104

Foldseek 3Di:
DDDDDDDDDDDDDDDDPPDDDDDPDDPPPPPPPVPPDQDWDKDDDVVQQKIAIARPQWDKDFDPDDFWDIKTARCVQQDPVPRDGAWMKTKGKDFQPPPDDLVRVVCVVCVVVVVDPQKAWDDWDWDAEQNFIWIWTWMWGADPNFIKIWIWIWTDDPRMIMIIITIHGPVCVVVCVVRSCRGRRGMHGD

Radius of gyration: 23.03 Å; Cα contacts (8 Å, |Δi|>4): 311; chains: 1; bounding box: 49×51×90 Å

Secondary structure (DSSP, 8-state):
---------------------------------------EEEEEETTTTEEEEEETTSEEE---STTEEEEEE-GGGB-TTT--BSSEEEEEEEEPPTT--HHHHHHHHHTTGGG-TT-EEEEEEEEEETTEEEEEEEEEEEETTEEEEEEEEEEEETTEEEEEEEEEETTTTTTTHHHHHHHHHH-EE-